Protein AF-A0AAD7B9B5-F1 (afdb_monomer_lite)

pLDDT: mean 77.17, std 18.33, range [26.38, 98.38]

Foldseek 3Di:
DDDDDADVHDPDDDDPADDAQQFWKWFWADEPLFIFIAIFHFHFFADPNDTDRDDDDAWGWGFGFHFAFDPQDPPAGKTWRLVDGWFFDDPPDDPDPPPPPDCVRRTGTATRVRIGTAPWDKAALVSDDPVSSVVCVVVVDGITTMGGPVSVVVSLVVSVVPDDLPVVVVRHHYTYDTPQPPNNPDPSGIPVVSSVVSNVVVVLQPQFDQAQFQRDRHGQVCQLVVVVVLLVCVVVVNDDPRTPDHQDPDDADSRRSDPPDPPPDPD

Radius of gyration: 26.08 Å; chains: 1; bounding box: 73×42×74 Å

Sequence (267 aa):
MDGHKPALNHEDLSGEHSFNVGDLAVALIRMQDAVAAAVVRVTVLEKNKLHVDLRYSSTPYSAGYLCGRHEGNPVGTKWVWAGDYSKFDPLNGAASTVEGGNRKALTVKIPGALLHPLDAEVESIDVLCLADLEAMRTRNFTQTWGIAHDDLMAVFSAMYERLEVTPLLQLLPKRGKSDTFPYTSSREFVLENATQALSQKQHDDSQKIACFQCHSLIKPDESRAHVGQHILRAMRCVREPRLIEKVALPDPCGFCGRAGCGVKMIK

Structure (mmCIF, N/CA/C/O backbone):
data_AF-A0AAD7B9B5-F1
#
_entry.id   AF-A0AAD7B9B5-F1
#
loop_
_atom_site.group_PDB
_atom_site.id
_atom_site.type_symbol
_atom_site.label_atom_id
_atom_site.label_alt_id
_atom_site.label_comp_id
_atom_site.label_asym_id
_atom_site.label_entity_id
_atom_site.label_seq_id
_atom_site.pdbx_PDB_ins_code
_atom_site.Cartn_x
_atom_site.Cartn_y
_atom_site.Cartn_z
_atom_site.occupancy
_atom_site.B_iso_or_equiv
_atom_site.auth_seq_id
_atom_site.auth_comp_id
_atom_site.auth_asym_id
_atom_site.auth_atom_id
_atom_site.pdbx_PDB_model_num
ATOM 1 N N . MET A 1 1 ? 43.473 -10.628 -26.916 1.00 35.78 1 MET A N 1
ATOM 2 C CA . MET A 1 1 ? 42.897 -9.273 -26.798 1.00 35.78 1 MET A CA 1
ATOM 3 C C . MET A 1 1 ? 41.574 -9.457 -26.097 1.00 35.78 1 MET A C 1
ATOM 5 O O . MET A 1 1 ? 40.582 -9.781 -26.737 1.00 35.78 1 MET A O 1
ATOM 9 N N . ASP A 1 2 ? 41.641 -9.402 -24.773 1.00 30.78 2 ASP A N 1
ATOM 10 C CA . ASP A 1 2 ? 40.560 -9.722 -23.852 1.00 30.78 2 ASP A CA 1
ATOM 11 C C . ASP A 1 2 ? 39.549 -8.574 -23.798 1.00 30.78 2 ASP A C 1
ATOM 13 O O . ASP A 1 2 ? 39.903 -7.417 -23.569 1.00 30.78 2 ASP A O 1
ATOM 17 N N . GLY A 1 3 ? 38.288 -8.901 -24.075 1.00 36.12 3 GLY A N 1
ATOM 18 C CA . GLY A 1 3 ? 37.168 -7.972 -24.033 1.00 36.12 3 GLY A CA 1
ATOM 19 C C . GLY A 1 3 ? 36.642 -7.825 -22.612 1.00 36.12 3 GLY A C 1
ATOM 20 O O . GLY A 1 3 ? 35.708 -8.522 -22.229 1.00 36.12 3 GLY A O 1
ATOM 21 N N . HIS A 1 4 ? 37.223 -6.907 -21.846 1.00 26.38 4 HIS A N 1
ATOM 22 C CA . HIS A 1 4 ? 36.642 -6.452 -20.584 1.00 26.38 4 HIS A CA 1
ATOM 23 C C . HIS A 1 4 ? 35.421 -5.557 -20.848 1.00 26.38 4 HIS A C 1
ATOM 25 O O . HIS A 1 4 ? 35.539 -4.514 -21.495 1.00 26.38 4 HIS A O 1
ATOM 31 N N . LYS A 1 5 ? 34.263 -5.917 -20.282 1.00 38.50 5 LYS A N 1
ATOM 32 C CA . LYS A 1 5 ? 33.204 -4.965 -19.917 1.00 38.50 5 LYS A CA 1
ATOM 33 C C . LYS A 1 5 ? 33.120 -4.932 -18.391 1.00 38.50 5 LYS A C 1
ATOM 35 O O . LYS A 1 5 ? 32.298 -5.653 -17.830 1.00 38.50 5 LYS A O 1
ATOM 40 N N . PRO A 1 6 ? 33.906 -4.071 -17.727 1.00 29.98 6 PRO A N 1
ATOM 41 C CA . PRO A 1 6 ? 33.685 -3.823 -16.322 1.00 29.98 6 PRO A CA 1
ATOM 42 C C . PRO A 1 6 ? 32.362 -3.065 -16.207 1.00 29.98 6 PRO A C 1
ATOM 44 O O . PRO A 1 6 ? 32.061 -2.203 -17.039 1.00 29.98 6 PRO A O 1
ATOM 47 N N . ALA A 1 7 ? 31.564 -3.451 -15.209 1.00 47.47 7 ALA A N 1
ATOM 48 C CA . ALA A 1 7 ? 30.301 -2.845 -14.785 1.00 47.47 7 ALA A CA 1
ATOM 49 C C . ALA A 1 7 ? 30.354 -1.308 -14.825 1.00 47.47 7 ALA A C 1
ATOM 51 O O . ALA A 1 7 ? 31.428 -0.733 -14.932 1.00 47.47 7 ALA A O 1
ATOM 52 N N . LEU A 1 8 ? 29.268 -0.565 -14.588 1.00 40.44 8 LEU A N 1
ATOM 53 C CA . LEU A 1 8 ? 29.532 0.851 -14.266 1.00 40.44 8 LEU A CA 1
ATOM 54 C C . LEU A 1 8 ? 30.305 1.011 -12.928 1.00 40.44 8 LEU A C 1
ATOM 56 O O . LEU A 1 8 ? 30.595 2.127 -12.524 1.00 40.44 8 LEU A O 1
ATOM 60 N N . ASN A 1 9 ? 30.676 -0.089 -12.254 1.00 41.88 9 ASN A N 1
ATOM 61 C CA . ASN A 1 9 ? 32.067 -0.564 -12.052 1.00 41.88 9 ASN A CA 1
ATOM 62 C C . ASN A 1 9 ? 32.165 -1.312 -10.720 1.00 41.88 9 ASN A C 1
ATOM 64 O O . ASN A 1 9 ? 32.657 -0.764 -9.740 1.00 41.88 9 ASN A O 1
ATOM 68 N N . HIS A 1 10 ? 31.738 -2.571 -10.679 1.00 36.72 10 HIS A N 1
ATOM 69 C CA . HIS A 1 10 ? 32.627 -3.628 -10.208 1.00 36.72 10 HIS A CA 1
ATOM 70 C C . HIS A 1 10 ? 32.156 -5.014 -10.663 1.00 36.72 10 HIS A C 1
ATOM 72 O O . HIS A 1 10 ? 30.984 -5.354 -10.516 1.00 36.72 10 HIS A O 1
ATOM 78 N N . GLU A 1 11 ? 33.083 -5.790 -11.221 1.00 38.47 11 GLU A N 1
ATOM 79 C CA . GLU A 1 11 ? 32.960 -7.236 -11.419 1.00 38.47 11 GLU A CA 1
ATOM 80 C C . GLU A 1 11 ? 33.209 -7.943 -10.068 1.00 38.47 11 GLU A C 1
ATOM 82 O O . GLU A 1 11 ? 33.907 -7.401 -9.207 1.00 38.47 11 GLU A O 1
ATOM 87 N N . ASP A 1 12 ? 32.620 -9.128 -9.904 1.00 41.25 12 ASP A N 1
ATOM 88 C CA . ASP A 1 12 ? 32.553 -9.997 -8.713 1.00 41.25 12 ASP A CA 1
ATOM 89 C C . ASP A 1 12 ? 31.451 -9.710 -7.692 1.00 41.25 12 ASP A C 1
ATOM 91 O O . ASP A 1 12 ? 31.708 -9.170 -6.616 1.00 41.25 12 ASP A O 1
ATOM 95 N N . LEU A 1 13 ? 30.239 -10.213 -7.966 1.00 36.28 13 LEU A N 1
ATOM 96 C CA . LEU A 1 13 ? 29.238 -10.516 -6.934 1.00 36.28 13 LEU A CA 1
ATOM 97 C C . LEU A 1 13 ? 28.484 -11.811 -7.270 1.00 36.28 13 LEU A C 1
ATOM 99 O O . LEU A 1 13 ? 27.374 -11.801 -7.791 1.00 36.28 13 LEU A O 1
ATOM 103 N N . SER A 1 14 ? 29.117 -12.949 -6.982 1.00 32.06 14 SER A N 1
ATOM 104 C CA . SER A 1 14 ? 28.541 -14.283 -7.146 1.00 32.06 14 SER A CA 1
ATOM 105 C C . SER A 1 14 ? 27.588 -14.643 -5.998 1.00 32.06 14 SER A C 1
ATOM 107 O O . SER A 1 14 ? 27.974 -14.978 -4.876 1.00 32.06 14 SER A O 1
ATOM 109 N N . GLY A 1 15 ? 26.305 -14.601 -6.338 1.00 41.19 15 GLY A N 1
ATOM 110 C CA . GLY A 1 15 ? 25.209 -15.345 -5.735 1.00 41.19 15 GLY A CA 1
ATOM 111 C C . GLY A 1 15 ? 23.998 -15.157 -6.644 1.00 41.19 15 GLY A C 1
ATOM 112 O O . GLY A 1 15 ? 23.567 -14.027 -6.829 1.00 41.19 15 GLY A O 1
ATOM 113 N N . GLU A 1 16 ? 23.457 -16.228 -7.224 1.00 49.09 16 GLU A N 1
ATOM 114 C CA . GLU A 1 16 ? 22.426 -16.211 -8.290 1.00 49.09 16 GLU A CA 1
ATOM 115 C C . GLU A 1 16 ? 21.108 -15.479 -7.932 1.00 49.09 16 GLU A C 1
ATOM 117 O O . GLU A 1 16 ? 20.215 -15.360 -8.766 1.00 49.09 16 GLU A O 1
ATOM 122 N N . HIS A 1 17 ? 20.958 -14.977 -6.699 1.00 54.12 17 HIS A N 1
ATOM 123 C CA . HIS A 1 17 ? 19.704 -14.442 -6.155 1.00 54.12 17 HIS A CA 1
ATOM 124 C C . HIS A 1 17 ? 19.863 -13.162 -5.302 1.00 54.12 17 HIS A C 1
ATOM 126 O O . HIS A 1 17 ? 19.019 -12.885 -4.445 1.00 54.12 17 HIS A O 1
ATOM 132 N N . SER A 1 18 ? 20.949 -12.390 -5.445 1.00 59.81 18 SER A N 1
ATOM 133 C CA . SER A 1 18 ? 21.134 -11.156 -4.658 1.00 59.81 18 SER A CA 1
ATOM 134 C C . SER A 1 18 ? 20.503 -9.923 -5.312 1.00 59.81 18 SER A C 1
ATOM 136 O O . SER A 1 18 ? 20.811 -9.611 -6.454 1.00 59.81 18 SER A O 1
ATOM 138 N N . PHE A 1 19 ? 19.690 -9.192 -4.542 1.00 69.25 19 PHE A N 1
ATOM 139 C CA . PHE A 1 19 ? 19.155 -7.870 -4.889 1.00 69.25 19 PHE A CA 1
ATOM 140 C C . PHE A 1 19 ? 20.230 -6.780 -4.824 1.00 69.25 19 PHE A C 1
ATOM 142 O O . PHE A 1 19 ? 20.887 -6.642 -3.790 1.00 69.25 19 PHE A O 1
ATOM 149 N N . ASN A 1 20 ? 20.311 -5.935 -5.849 1.00 79.12 20 ASN A N 1
ATOM 150 C CA . ASN A 1 20 ? 21.196 -4.775 -5.910 1.00 79.12 20 ASN A CA 1
ATOM 151 C C . ASN A 1 20 ? 20.417 -3.454 -5.972 1.00 79.12 20 ASN A C 1
ATOM 153 O O . ASN A 1 20 ? 19.255 -3.381 -6.382 1.00 79.12 20 ASN A O 1
ATOM 157 N N . VAL A 1 21 ? 21.079 -2.363 -5.574 1.00 82.00 21 VAL A N 1
ATOM 158 C CA . VAL A 1 21 ? 20.571 -1.014 -5.848 1.00 82.00 21 VAL A CA 1
ATOM 159 C C . VAL A 1 21 ? 20.579 -0.793 -7.357 1.00 82.00 21 VAL A C 1
ATOM 161 O O . VAL A 1 21 ? 21.613 -0.900 -8.007 1.00 82.00 21 VAL A O 1
ATOM 164 N N . GLY A 1 22 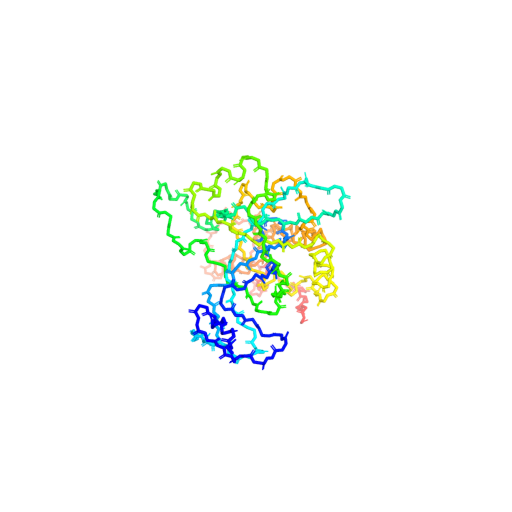? 19.422 -0.435 -7.901 1.00 79.88 22 GLY A N 1
ATOM 165 C CA . GLY A 1 22 ? 19.201 -0.281 -9.331 1.00 79.88 22 GLY A CA 1
ATOM 166 C C . GLY A 1 22 ? 18.301 -1.357 -9.927 1.00 79.88 22 GLY A C 1
ATOM 167 O O . GLY A 1 22 ? 17.679 -1.053 -10.944 1.00 79.88 22 GLY A O 1
ATOM 168 N N . ASP A 1 23 ? 18.175 -2.518 -9.278 1.00 84.50 23 ASP A N 1
ATOM 169 C CA . ASP A 1 23 ? 17.373 -3.643 -9.769 1.00 84.50 23 ASP A CA 1
ATOM 170 C C . ASP A 1 23 ? 15.874 -3.325 -9.762 1.00 84.50 23 ASP A C 1
ATOM 172 O O . ASP A 1 23 ? 15.387 -2.504 -8.970 1.00 84.50 23 ASP A O 1
ATOM 176 N N . LEU A 1 24 ? 15.137 -3.997 -10.649 1.00 86.62 24 LEU A N 1
ATOM 177 C CA . LEU A 1 24 ? 13.679 -3.983 -10.672 1.00 86.62 24 LEU A CA 1
ATOM 178 C C . LEU A 1 24 ? 13.108 -5.141 -9.853 1.00 86.62 24 LEU A C 1
ATOM 180 O O . LEU A 1 24 ? 13.681 -6.223 -9.757 1.00 86.62 24 LEU A O 1
ATOM 184 N N . ALA A 1 25 ? 11.940 -4.903 -9.272 1.00 88.44 25 ALA A N 1
ATOM 185 C CA . ALA A 1 25 ? 11.232 -5.868 -8.454 1.00 88.44 25 ALA A CA 1
ATOM 186 C C . ALA A 1 25 ? 9.728 -5.672 -8.510 1.00 88.44 25 ALA A C 1
ATOM 188 O O . ALA A 1 25 ? 9.260 -4.574 -8.792 1.00 88.44 25 ALA A O 1
ATOM 189 N N . VAL A 1 26 ? 8.971 -6.707 -8.168 1.00 89.44 26 VAL A N 1
ATOM 190 C CA . VAL A 1 26 ? 7.546 -6.604 -7.858 1.00 89.44 26 VAL A CA 1
ATOM 191 C C . VAL A 1 26 ? 7.368 -6.477 -6.355 1.00 89.44 26 VAL A C 1
ATOM 193 O O . VAL A 1 26 ? 7.981 -7.203 -5.572 1.00 89.44 26 VAL A O 1
ATOM 196 N N . ALA A 1 27 ? 6.503 -5.557 -5.950 1.00 89.75 27 ALA A N 1
ATOM 197 C CA . ALA A 1 27 ? 6.106 -5.356 -4.571 1.00 89.75 27 ALA A CA 1
ATOM 198 C C . ALA A 1 27 ? 4.603 -5.173 -4.445 1.00 89.75 27 ALA A C 1
ATOM 200 O O . ALA A 1 27 ? 3.998 -4.477 -5.252 1.00 89.75 27 ALA A O 1
ATOM 201 N N . LEU A 1 28 ? 4.007 -5.689 -3.375 1.00 89.81 28 LEU A N 1
ATOM 202 C CA . LEU A 1 28 ? 2.619 -5.372 -3.049 1.00 89.81 28 LEU A CA 1
ATOM 203 C C . LEU A 1 28 ? 2.525 -4.017 -2.345 1.00 89.81 28 LEU A C 1
ATOM 205 O O . LEU A 1 28 ? 3.247 -3.741 -1.384 1.00 89.81 28 LEU A O 1
ATOM 209 N N . ILE A 1 29 ? 1.600 -3.179 -2.805 1.00 89.62 29 ILE A N 1
ATOM 210 C CA . ILE A 1 29 ? 1.318 -1.860 -2.244 1.00 89.62 29 ILE A CA 1
ATOM 211 C C . ILE A 1 29 ? -0.169 -1.770 -1.917 1.00 89.62 29 ILE A C 1
ATOM 213 O O . ILE A 1 29 ? -1.032 -2.209 -2.679 1.00 89.62 29 ILE A O 1
ATOM 217 N N . ARG A 1 30 ? -0.474 -1.177 -0.759 1.00 90.75 30 ARG A N 1
ATOM 218 C CA . ARG A 1 30 ? -1.846 -0.866 -0.373 1.00 90.75 30 ARG A CA 1
ATOM 219 C C . ARG A 1 30 ? -2.189 0.555 -0.799 1.00 90.75 30 ARG A C 1
ATOM 221 O O . ARG A 1 30 ? -1.695 1.526 -0.218 1.00 90.75 30 ARG A O 1
ATOM 228 N N . MET A 1 31 ? -3.098 0.646 -1.752 1.00 87.06 31 MET A N 1
ATOM 229 C CA . MET A 1 31 ? -3.841 1.850 -2.093 1.00 87.06 31 MET A CA 1
ATOM 230 C C . MET A 1 31 ? -5.084 1.922 -1.210 1.00 87.06 31 MET A C 1
ATOM 232 O O . MET A 1 31 ? -5.525 0.907 -0.683 1.00 87.06 31 MET A O 1
ATOM 236 N N . GLN A 1 32 ? -5.615 3.123 -0.994 1.00 83.56 32 GLN A N 1
ATOM 237 C CA . GLN A 1 32 ? -6.736 3.414 -0.090 1.00 83.56 32 GLN A CA 1
ATOM 238 C C . GLN A 1 32 ? -7.717 2.246 0.145 1.00 83.56 32 GLN A 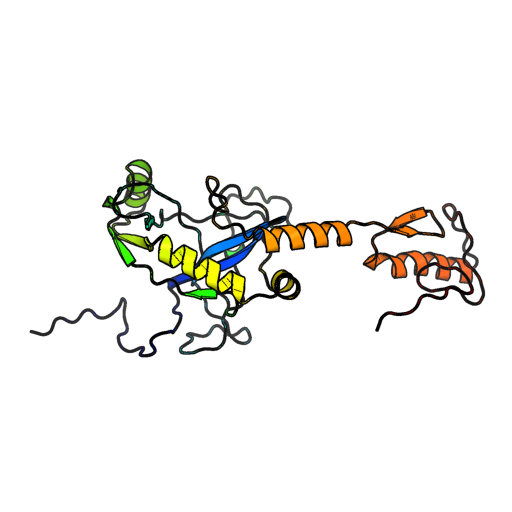C 1
ATOM 240 O O . GLN A 1 32 ? -7.884 1.822 1.292 1.00 83.56 32 GLN A O 1
ATOM 245 N N . ASP A 1 33 ? -8.305 1.726 -0.927 1.00 84.38 33 ASP A N 1
ATOM 246 C CA . ASP A 1 33 ? -9.308 0.663 -0.972 1.00 84.38 33 ASP A CA 1
ATOM 247 C C . ASP A 1 33 ? -8.860 -0.590 -1.741 1.00 84.38 33 ASP A C 1
ATOM 249 O O . ASP A 1 33 ? -9.614 -1.554 -1.785 1.00 84.38 33 ASP A O 1
ATOM 253 N N . ALA A 1 34 ? -7.641 -0.620 -2.286 1.00 89.81 34 ALA A N 1
ATOM 254 C CA . ALA A 1 34 ? -7.156 -1.713 -3.125 1.00 89.81 34 ALA A CA 1
ATOM 255 C C . ALA A 1 34 ? -5.749 -2.180 -2.739 1.00 89.81 34 ALA A C 1
ATOM 257 O O . ALA A 1 34 ? -4.905 -1.414 -2.271 1.00 89.81 34 ALA A O 1
ATOM 258 N N . VAL A 1 35 ? -5.470 -3.455 -2.986 1.00 89.62 35 VAL A N 1
ATOM 259 C CA . VAL A 1 35 ? -4.114 -4.003 -2.963 1.00 89.62 35 VAL A CA 1
ATOM 260 C C . VAL A 1 35 ? -3.719 -4.306 -4.394 1.00 89.62 35 VAL A C 1
ATOM 262 O O . VAL A 1 35 ? -4.423 -5.031 -5.089 1.00 89.62 35 VAL A O 1
ATOM 265 N N . ALA A 1 36 ? -2.595 -3.760 -4.832 1.00 89.88 36 ALA A N 1
ATOM 266 C CA . ALA A 1 36 ? -2.060 -4.017 -6.159 1.00 89.88 36 ALA A CA 1
ATOM 267 C C . ALA A 1 36 ? -0.559 -4.255 -6.066 1.00 89.88 36 ALA A C 1
ATOM 269 O O . ALA A 1 36 ? 0.080 -3.731 -5.146 1.00 89.88 36 ALA A O 1
ATOM 270 N N . ALA A 1 37 ? 0.009 -5.023 -6.994 1.00 88.31 37 ALA A N 1
ATOM 271 C CA . ALA A 1 37 ? 1.459 -5.055 -7.100 1.00 88.31 37 ALA A CA 1
ATOM 272 C C . ALA A 1 37 ? 2.000 -4.013 -8.070 1.00 88.31 37 ALA A C 1
ATOM 274 O O . ALA A 1 37 ? 1.348 -3.531 -8.995 1.00 88.31 37 ALA A O 1
ATOM 275 N N . ALA A 1 38 ? 3.215 -3.624 -7.747 1.00 87.62 38 ALA A N 1
ATOM 276 C CA . ALA A 1 38 ? 3.926 -2.504 -8.281 1.00 87.62 38 ALA A CA 1
ATOM 277 C C . ALA A 1 38 ? 5.290 -2.992 -8.727 1.00 87.62 38 ALA A C 1
ATOM 279 O O . ALA A 1 38 ? 6.020 -3.585 -7.932 1.00 87.62 38 ALA A O 1
ATOM 280 N N . VAL A 1 39 ? 5.653 -2.689 -9.967 1.00 87.06 39 VAL A N 1
ATOM 281 C CA . VAL A 1 39 ? 7.057 -2.736 -10.364 1.00 87.06 39 VAL A CA 1
ATOM 282 C C . VAL A 1 39 ? 7.781 -1.578 -9.676 1.00 87.06 39 VAL A C 1
ATOM 284 O O . VAL A 1 39 ? 7.299 -0.444 -9.677 1.00 87.06 39 VAL A O 1
ATOM 287 N N . VAL A 1 40 ? 8.906 -1.871 -9.030 1.00 86.94 40 VAL A N 1
ATOM 288 C CA . VAL A 1 40 ? 9.697 -0.935 -8.238 1.00 86.94 40 VAL A CA 1
ATOM 289 C C . VAL A 1 40 ? 11.187 -1.075 -8.566 1.00 86.94 40 VAL A C 1
ATOM 291 O O . VAL A 1 40 ? 11.726 -2.171 -8.566 1.00 86.94 40 VAL A O 1
ATOM 294 N N . ARG A 1 41 ? 11.866 0.047 -8.827 1.00 85.12 41 ARG A N 1
ATOM 295 C CA . ARG A 1 41 ? 13.323 0.160 -8.910 1.00 85.12 41 ARG A CA 1
ATOM 296 C C . ARG A 1 41 ? 13.969 0.450 -7.559 1.00 85.12 41 ARG A C 1
ATOM 298 O O . ARG A 1 41 ? 13.888 1.583 -7.084 1.00 85.12 41 ARG A O 1
ATOM 305 N N . VAL A 1 42 ? 14.725 -0.503 -7.035 1.00 85.38 42 VAL A N 1
ATOM 306 C CA . VAL A 1 42 ? 15.434 -0.400 -5.757 1.00 85.38 42 VAL A CA 1
ATOM 307 C C . VAL A 1 42 ? 16.419 0.768 -5.736 1.00 85.38 42 VAL A C 1
ATOM 309 O O . VAL A 1 42 ? 17.342 0.833 -6.540 1.00 85.38 42 VAL A O 1
ATOM 312 N N . THR A 1 43 ? 16.264 1.686 -4.780 1.00 81.12 43 THR A N 1
ATOM 313 C CA . THR A 1 43 ? 17.160 2.852 -4.630 1.00 81.12 43 THR A CA 1
ATOM 314 C C . THR A 1 43 ? 18.040 2.811 -3.388 1.00 81.12 43 THR A C 1
ATOM 316 O O . THR A 1 43 ? 19.092 3.441 -3.364 1.00 81.12 43 THR A O 1
ATOM 319 N N . VAL A 1 44 ? 17.610 2.102 -2.348 1.00 82.50 44 VAL A N 1
ATOM 320 C CA . VAL A 1 44 ? 18.316 1.951 -1.072 1.00 82.50 44 VAL A CA 1
ATOM 321 C C . VAL A 1 44 ? 17.985 0.563 -0.541 1.00 82.50 44 VAL A C 1
ATOM 323 O O . VAL A 1 44 ? 16.884 0.075 -0.782 1.00 82.50 44 VAL A O 1
ATOM 326 N N . LEU A 1 45 ? 18.919 -0.049 0.186 1.00 81.25 45 LEU A N 1
ATOM 327 C CA . LEU A 1 45 ? 18.675 -1.233 0.999 1.00 81.25 45 LEU A CA 1
ATOM 328 C C . LEU A 1 45 ? 18.970 -0.889 2.469 1.00 81.25 45 LEU A C 1
ATOM 330 O O . LEU A 1 45 ? 20.024 -0.350 2.805 1.00 81.25 45 LEU A O 1
ATOM 334 N N . GLU A 1 46 ? 18.013 -1.162 3.358 1.00 77.81 46 GLU A N 1
ATOM 335 C CA . GLU A 1 46 ? 18.117 -0.871 4.795 1.00 77.81 46 GLU A CA 1
ATOM 336 C C . GLU A 1 46 ? 18.029 -2.162 5.626 1.00 77.81 46 GLU A C 1
ATOM 338 O O . GLU A 1 46 ? 17.057 -2.903 5.499 1.00 77.81 46 GLU A O 1
ATOM 343 N N . LYS A 1 47 ? 18.968 -2.394 6.553 1.00 79.94 47 LYS A N 1
ATOM 344 C CA . LYS A 1 47 ? 18.890 -3.463 7.571 1.00 79.94 47 LYS A CA 1
ATOM 345 C C . LYS A 1 47 ? 19.153 -2.873 8.949 1.00 79.94 47 LYS A C 1
ATOM 347 O O . LYS A 1 47 ? 20.144 -2.184 9.155 1.00 79.94 47 LYS A O 1
ATOM 352 N N . ASN A 1 48 ? 18.252 -3.117 9.902 1.00 79.44 48 ASN A N 1
ATOM 353 C CA . ASN A 1 48 ? 18.325 -2.542 11.254 1.00 79.44 48 ASN A CA 1
ATOM 354 C C . ASN A 1 48 ? 18.495 -1.007 11.258 1.00 79.44 48 ASN A C 1
ATOM 356 O O . ASN A 1 48 ? 19.231 -0.465 12.077 1.00 79.44 48 ASN A O 1
ATOM 360 N N . LYS A 1 49 ? 17.810 -0.308 10.335 1.00 76.50 49 LYS A N 1
ATOM 361 C CA . LYS A 1 49 ? 17.906 1.151 10.096 1.00 76.50 49 LYS A CA 1
ATOM 362 C C . LYS A 1 49 ? 19.273 1.648 9.613 1.00 76.50 49 LYS A C 1
ATOM 364 O O . LYS A 1 49 ? 19.451 2.852 9.458 1.00 76.50 49 LYS A O 1
ATOM 369 N N . LEU A 1 50 ? 20.221 0.752 9.368 1.00 72.00 50 LEU A N 1
ATOM 370 C CA . LEU A 1 50 ? 21.475 1.089 8.718 1.00 72.00 50 LEU A CA 1
ATOM 371 C C . LEU A 1 50 ? 21.279 0.948 7.215 1.00 72.00 50 LEU A C 1
ATOM 373 O O . LEU A 1 50 ? 20.674 -0.023 6.753 1.00 72.00 50 LEU A O 1
ATOM 377 N N . HIS A 1 51 ? 21.768 1.932 6.464 1.00 74.50 51 HIS A N 1
ATOM 378 C CA . HIS A 1 51 ? 21.949 1.764 5.031 1.00 74.50 51 HIS A CA 1
ATOM 379 C C . HIS A 1 51 ? 23.026 0.716 4.864 1.00 74.50 51 HIS A C 1
ATOM 381 O O . HIS A 1 51 ? 24.118 0.850 5.421 1.00 74.50 51 HIS A O 1
ATOM 387 N N . VAL A 1 52 ? 22.691 -0.346 4.156 1.00 66.00 52 VAL A N 1
ATOM 388 C CA . VAL A 1 52 ? 23.641 -1.412 3.932 1.00 66.00 52 VAL A CA 1
ATOM 389 C C . VAL A 1 52 ? 23.785 -1.567 2.437 1.00 66.00 52 VAL A C 1
ATOM 391 O O . VAL A 1 52 ? 22.800 -1.698 1.714 1.00 66.00 52 VAL A O 1
ATOM 394 N N . ASP A 1 53 ? 25.033 -1.558 2.000 1.00 58.84 53 ASP A N 1
ATOM 395 C CA . ASP A 1 53 ? 25.414 -2.048 0.688 1.00 58.84 53 ASP A CA 1
ATOM 396 C C . ASP A 1 53 ? 25.316 -3.583 0.763 1.00 58.84 53 ASP A C 1
ATOM 398 O O . ASP A 1 53 ? 26.261 -4.285 1.133 1.00 58.84 53 ASP A O 1
ATOM 402 N N . LEU A 1 54 ? 24.082 -4.100 0.686 1.00 50.12 54 LEU A N 1
ATOM 403 C CA . LEU A 1 54 ? 23.775 -5.477 1.074 1.00 50.12 54 LEU A CA 1
ATOM 404 C C . LEU A 1 54 ? 24.244 -6.458 0.011 1.00 50.12 54 LEU A C 1
ATOM 406 O O . LEU A 1 54 ? 23.564 -6.710 -0.974 1.00 50.12 54 LEU A O 1
ATOM 410 N N . ARG A 1 55 ? 25.346 -7.132 0.326 1.00 45.12 55 ARG A N 1
ATOM 411 C CA . ARG A 1 55 ? 25.600 -8.507 -0.096 1.00 45.12 55 ARG A CA 1
ATOM 412 C C . ARG A 1 55 ? 24.900 -9.421 0.938 1.00 45.12 55 ARG A C 1
ATOM 414 O O . ARG A 1 55 ? 25.371 -9.497 2.067 1.00 45.12 55 ARG A O 1
ATOM 421 N N . TYR A 1 56 ? 23.789 -10.076 0.564 1.00 38.81 56 TYR A N 1
ATOM 422 C CA . TYR A 1 56 ? 23.038 -11.171 1.252 1.00 38.81 56 TYR A CA 1
ATOM 423 C C . TYR A 1 56 ? 21.707 -10.952 2.041 1.00 38.81 56 TYR A C 1
ATOM 425 O O . TYR A 1 56 ? 21.603 -10.245 3.044 1.00 38.81 56 TYR A O 1
ATOM 433 N N . SER A 1 57 ? 20.717 -11.735 1.569 1.00 38.12 57 SER A N 1
ATOM 434 C CA . SER A 1 57 ? 19.648 -12.597 2.152 1.00 38.12 57 SER A CA 1
ATOM 435 C C . SER A 1 57 ? 18.766 -12.245 3.360 1.00 38.12 57 SER A C 1
ATOM 437 O O . SER A 1 57 ? 17.886 -13.043 3.684 1.00 38.12 57 SER A O 1
ATOM 439 N N . SER A 1 58 ? 18.865 -11.078 3.997 1.00 35.47 58 SER A N 1
ATOM 440 C CA . SER A 1 58 ? 17.855 -10.693 5.006 1.00 35.47 58 SER A CA 1
ATOM 441 C C . SER A 1 58 ? 17.241 -9.328 4.708 1.00 35.47 58 SER A C 1
ATOM 443 O O . SER A 1 58 ? 17.926 -8.309 4.756 1.00 35.47 58 SER A O 1
ATOM 445 N N . THR A 1 59 ? 15.944 -9.382 4.425 1.00 39.69 59 THR A N 1
ATOM 446 C CA . THR A 1 59 ? 15.024 -8.463 3.739 1.00 39.69 59 THR A CA 1
ATOM 447 C C . THR A 1 59 ? 15.156 -6.956 4.027 1.00 39.69 59 THR A C 1
ATOM 449 O O . THR A 1 59 ? 14.594 -6.473 5.017 1.00 39.69 59 THR A O 1
ATOM 452 N N . PRO A 1 60 ? 15.812 -6.194 3.138 1.00 39.81 60 PRO A N 1
ATOM 453 C CA . PRO A 1 60 ? 15.822 -4.733 3.170 1.00 39.81 60 PRO A CA 1
ATOM 454 C C . PRO A 1 60 ? 14.615 -4.079 2.478 1.00 39.81 60 PRO A C 1
ATOM 456 O O . PRO A 1 60 ? 13.905 -4.718 1.706 1.00 39.81 60 PRO A O 1
ATOM 459 N N . TYR A 1 61 ? 14.389 -2.794 2.783 1.00 38.44 61 TYR A N 1
ATOM 460 C CA . TYR A 1 61 ? 13.324 -1.976 2.197 1.00 38.44 61 TYR A CA 1
ATOM 461 C C . TYR A 1 61 ? 13.695 -1.389 0.833 1.00 38.44 61 TYR A C 1
ATOM 463 O O . TYR A 1 61 ? 14.775 -0.824 0.739 1.00 38.44 61 TYR A O 1
ATOM 471 N N . SER A 1 62 ? 12.802 -1.414 -0.168 1.00 40.34 62 SER A N 1
ATOM 472 C CA . SER A 1 62 ? 13.040 -0.792 -1.490 1.00 40.34 62 SER A CA 1
ATOM 473 C C . SER A 1 62 ? 11.931 0.177 -1.915 1.00 40.34 62 SER A C 1
ATOM 475 O O . SER A 1 62 ? 10.753 -0.102 -1.705 1.00 40.34 62 SER A O 1
ATOM 477 N N . ALA A 1 63 ? 12.309 1.310 -2.521 1.00 37.31 63 ALA A N 1
ATOM 478 C CA . ALA A 1 63 ? 11.400 2.207 -3.248 1.00 37.31 63 ALA A CA 1
ATOM 479 C C . ALA A 1 63 ? 11.398 1.851 -4.733 1.00 37.31 63 ALA A C 1
ATOM 481 O O . ALA A 1 63 ? 12.255 1.085 -5.142 1.00 37.31 63 ALA A O 1
ATOM 482 N N . GLY A 1 64 ? 10.490 2.407 -5.536 1.00 38.81 64 GLY A N 1
ATOM 483 C CA . GLY A 1 64 ? 10.581 2.277 -6.982 1.00 38.81 64 GLY A CA 1
ATOM 484 C C . GLY A 1 64 ? 9.342 2.725 -7.732 1.00 38.81 64 GLY A C 1
ATOM 485 O O . GLY A 1 64 ? 8.449 3.323 -7.136 1.00 38.81 64 GLY A O 1
ATOM 486 N N . TYR A 1 65 ? 9.324 2.480 -9.041 1.00 44.56 65 TYR A N 1
ATOM 487 C CA . TYR A 1 65 ? 8.389 3.124 -9.933 1.00 44.56 65 TYR A CA 1
ATOM 488 C C . TYR A 1 65 ? 7.878 2.240 -11.079 1.00 44.56 65 TYR A C 1
ATOM 490 O O . TYR A 1 65 ? 8.537 1.298 -11.507 1.00 44.56 65 TYR A O 1
ATOM 498 N N . LEU A 1 66 ? 6.714 2.633 -11.593 1.00 47.28 66 LEU A N 1
ATOM 499 C CA . LEU A 1 66 ? 5.732 1.803 -12.279 1.00 47.28 66 LEU A CA 1
ATOM 500 C C . LEU A 1 66 ? 5.794 1.990 -13.814 1.00 47.28 66 LEU A C 1
ATOM 502 O O . LEU A 1 66 ? 5.655 3.105 -14.305 1.00 47.28 66 LEU A O 1
ATOM 506 N N . CYS A 1 67 ? 5.980 0.894 -14.563 1.00 48.91 67 CYS A N 1
ATOM 507 C CA . CYS A 1 67 ? 6.111 0.837 -16.032 1.00 48.91 67 CYS A CA 1
ATOM 508 C C . CYS A 1 67 ? 4.774 0.676 -16.795 1.00 48.91 67 CYS A C 1
ATOM 510 O O . CYS A 1 67 ? 3.968 -0.165 -16.414 1.00 48.91 67 CYS A O 1
ATOM 512 N N . GLY A 1 68 ? 4.547 1.429 -17.881 1.00 44.88 68 GLY A N 1
ATOM 513 C CA . GLY A 1 68 ? 3.352 1.318 -18.741 1.00 44.88 68 GLY A CA 1
ATOM 514 C C . GLY A 1 68 ? 3.337 0.097 -19.684 1.00 44.88 68 GLY A C 1
ATOM 515 O O . GLY A 1 68 ? 4.363 -0.534 -19.920 1.00 44.88 68 GLY A O 1
ATOM 516 N N . ARG A 1 69 ? 2.153 -0.243 -20.222 1.00 52.88 69 ARG A N 1
ATOM 517 C CA . ARG A 1 69 ? 1.919 -1.305 -21.228 1.00 52.88 69 ARG A CA 1
ATOM 518 C C . ARG A 1 69 ? 2.044 -0.727 -22.637 1.00 52.88 69 ARG A C 1
ATOM 520 O O . ARG A 1 69 ? 1.452 0.317 -22.894 1.00 52.88 69 ARG A O 1
ATOM 527 N N . HIS A 1 70 ? 2.670 -1.454 -23.564 1.00 53.78 70 HIS A N 1
ATOM 528 C CA . HIS A 1 70 ? 2.442 -1.229 -24.992 1.00 53.78 70 HIS A CA 1
ATOM 529 C C . HIS A 1 70 ? 2.186 -2.553 -25.724 1.00 53.78 70 HIS A C 1
ATOM 531 O O . HIS A 1 70 ? 3.019 -3.455 -25.714 1.00 53.78 70 HIS A O 1
ATOM 537 N N . GLU A 1 71 ? 1.022 -2.679 -26.362 1.00 50.69 71 GLU A N 1
ATOM 538 C CA . GLU A 1 71 ? 0.704 -3.807 -27.243 1.00 50.69 71 GLU A CA 1
ATOM 539 C C . GLU A 1 71 ? 1.340 -3.554 -28.610 1.00 50.69 71 GLU A C 1
ATOM 541 O O . GLU A 1 71 ? 0.834 -2.770 -29.409 1.00 50.69 71 GLU A O 1
ATOM 546 N N . GLY A 1 72 ? 2.498 -4.161 -28.868 1.00 43.56 72 GLY A N 1
ATOM 547 C CA . GLY A 1 72 ? 3.273 -3.844 -30.067 1.00 43.56 72 GLY A CA 1
ATOM 548 C C . GLY A 1 72 ? 4.099 -4.981 -30.647 1.00 43.56 72 GLY A C 1
ATOM 549 O O . GLY A 1 72 ? 5.191 -4.701 -31.110 1.00 43.56 72 GLY A O 1
ATOM 550 N N . ASN A 1 73 ? 3.623 -6.233 -30.625 1.00 45.00 73 ASN A N 1
ATOM 551 C CA . ASN A 1 73 ? 4.019 -7.313 -31.550 1.00 45.00 73 ASN A CA 1
ATOM 552 C C . ASN A 1 73 ? 3.156 -8.568 -31.266 1.00 45.00 73 ASN A C 1
ATOM 554 O O . ASN A 1 73 ? 3.071 -8.961 -30.104 1.00 45.00 73 ASN A O 1
ATOM 558 N N . PRO A 1 74 ? 2.550 -9.259 -32.252 1.00 49.88 74 PRO A N 1
ATOM 559 C CA . PRO A 1 74 ? 1.822 -10.520 -32.020 1.00 49.88 74 PRO A CA 1
ATOM 560 C C . PRO A 1 74 ? 2.675 -11.696 -31.497 1.00 49.88 74 PRO A C 1
ATOM 562 O O . PRO A 1 74 ? 2.127 -12.765 -31.246 1.00 49.88 74 PRO A O 1
ATOM 565 N N . VAL A 1 75 ? 3.994 -11.532 -31.334 1.00 48.88 75 VAL A N 1
ATOM 566 C CA . VAL A 1 75 ? 4.923 -12.604 -30.914 1.00 48.88 75 VAL A CA 1
ATOM 567 C C . VAL A 1 75 ? 5.212 -12.594 -29.399 1.00 48.88 75 VAL A C 1
ATOM 569 O O . VAL A 1 75 ? 5.975 -13.416 -28.909 1.00 48.88 75 VAL A O 1
ATOM 572 N N . GLY A 1 76 ? 4.562 -11.724 -28.623 1.00 58.31 76 GLY A N 1
ATOM 573 C CA . GLY A 1 76 ? 4.599 -11.802 -27.161 1.00 58.31 76 GLY A CA 1
ATOM 574 C C . GLY A 1 76 ? 4.168 -10.506 -26.488 1.00 58.31 76 GLY A C 1
ATOM 575 O O . GLY A 1 76 ? 4.543 -9.412 -26.907 1.00 58.31 76 GLY A O 1
ATOM 576 N N . THR A 1 77 ? 3.382 -10.617 -25.421 1.00 77.06 77 THR A N 1
ATOM 577 C CA . THR A 1 77 ? 3.058 -9.490 -24.544 1.00 77.06 77 THR A CA 1
ATOM 578 C C . THR A 1 77 ? 4.273 -9.192 -23.668 1.00 77.06 77 THR A C 1
ATOM 580 O O . THR A 1 77 ? 4.583 -9.946 -22.750 1.00 77.06 77 THR A O 1
ATOM 583 N N . LYS A 1 78 ? 4.993 -8.108 -23.965 1.00 81.00 78 LYS A N 1
ATOM 584 C CA . LYS A 1 78 ? 6.126 -7.621 -23.167 1.00 81.00 78 LYS A CA 1
ATOM 585 C C . LYS A 1 78 ? 5.773 -6.265 -22.561 1.00 81.00 78 LYS A C 1
ATOM 587 O O . LYS A 1 78 ? 5.188 -5.410 -23.221 1.00 81.00 78 LYS A O 1
ATOM 592 N N . TRP A 1 79 ? 6.113 -6.077 -21.294 1.00 82.44 79 TRP A N 1
ATOM 593 C CA . TRP A 1 79 ? 5.974 -4.818 -20.569 1.00 82.44 79 TRP A CA 1
ATOM 594 C C . TRP A 1 79 ? 7.258 -4.029 -20.707 1.00 82.44 79 TRP A C 1
ATOM 596 O O . TRP A 1 79 ? 8.329 -4.592 -20.510 1.00 82.44 79 TRP A O 1
ATOM 606 N N . VAL A 1 80 ? 7.168 -2.741 -21.022 1.00 81.00 80 VAL A N 1
ATOM 607 C CA . VAL A 1 80 ? 8.352 -1.909 -21.242 1.00 81.00 80 VAL A CA 1
ATOM 608 C C . VAL A 1 80 ? 8.268 -0.664 -20.375 1.00 81.00 80 VAL A C 1
ATOM 610 O O . VAL A 1 80 ? 7.231 -0.009 -20.286 1.00 81.00 80 VAL A O 1
ATOM 613 N N . TRP A 1 81 ? 9.361 -0.315 -19.704 1.00 82.25 81 TRP A N 1
ATOM 614 C CA . TRP A 1 81 ? 9.391 0.896 -18.897 1.00 82.25 81 TRP A CA 1
ATOM 615 C C . TRP A 1 81 ? 9.382 2.150 -19.778 1.00 82.25 81 TRP A C 1
ATOM 617 O O . TRP A 1 81 ? 10.262 2.364 -20.606 1.00 82.25 81 TRP A O 1
ATOM 627 N N . ALA A 1 82 ? 8.401 3.023 -19.564 1.00 72.88 82 ALA A N 1
ATOM 628 C CA . ALA A 1 82 ? 8.256 4.270 -20.316 1.00 72.88 82 ALA A CA 1
ATOM 629 C C . ALA A 1 82 ? 9.113 5.427 -19.757 1.00 72.88 82 ALA A C 1
ATOM 631 O O . ALA A 1 82 ? 8.906 6.576 -20.125 1.00 72.88 82 ALA A O 1
ATOM 632 N N . GLY A 1 83 ? 10.030 5.167 -18.816 1.00 71.00 83 GLY A N 1
ATOM 633 C CA . GLY A 1 83 ? 10.866 6.204 -18.190 1.00 71.00 83 GLY A CA 1
ATOM 634 C C . GLY A 1 83 ? 10.160 7.046 -17.119 1.00 71.00 83 GLY A C 1
ATOM 635 O O . GLY A 1 83 ? 10.803 7.853 -16.445 1.00 71.00 83 GLY A O 1
ATOM 636 N N . ASP A 1 84 ? 8.849 6.857 -16.953 1.00 74.56 84 ASP A N 1
ATOM 637 C CA . ASP A 1 84 ? 8.005 7.591 -16.016 1.00 74.56 84 ASP A CA 1
ATOM 638 C C . ASP A 1 84 ? 7.656 6.796 -14.769 1.00 74.56 84 ASP A C 1
ATOM 640 O O . ASP A 1 84 ? 7.880 5.589 -14.652 1.00 74.56 84 ASP A O 1
ATOM 644 N N . TYR A 1 85 ? 7.147 7.551 -13.804 1.00 76.69 85 TYR A N 1
ATOM 645 C CA . TYR A 1 85 ? 7.085 7.213 -12.403 1.00 76.69 85 TYR A CA 1
ATOM 646 C C . TYR A 1 85 ? 5.728 7.645 -11.839 1.00 76.69 85 TYR A C 1
ATOM 648 O O . TYR A 1 85 ? 5.367 8.821 -11.944 1.00 76.69 85 TYR A O 1
ATOM 656 N N . SER A 1 86 ? 4.970 6.734 -11.217 1.00 77.38 86 SER A N 1
ATOM 657 C CA . SER A 1 86 ? 3.686 7.120 -10.622 1.00 77.38 86 SER A CA 1
ATOM 658 C C . SER A 1 86 ? 3.876 7.999 -9.396 1.00 77.38 86 SER A C 1
ATOM 660 O O . SER A 1 86 ? 4.742 7.770 -8.548 1.00 77.38 86 SER A O 1
ATOM 662 N N . LYS A 1 87 ? 3.015 9.009 -9.302 1.00 78.75 87 LYS A N 1
ATOM 663 C CA . LYS A 1 87 ? 2.916 9.901 -8.152 1.00 78.75 87 LYS A CA 1
ATOM 664 C C . LYS A 1 87 ? 1.777 9.423 -7.257 1.00 78.75 87 LYS A C 1
ATOM 666 O O . LYS A 1 87 ? 0.764 8.924 -7.750 1.00 78.75 87 LYS A O 1
ATOM 671 N N . PHE A 1 88 ? 1.962 9.584 -5.953 1.00 77.44 88 PHE A N 1
ATOM 672 C CA . PHE A 1 88 ? 0.953 9.283 -4.945 1.00 77.44 88 PHE A CA 1
ATOM 673 C C . PHE A 1 88 ? 0.632 10.542 -4.158 1.00 77.44 88 PHE A C 1
ATOM 675 O O . PHE A 1 88 ? 1.540 11.296 -3.792 1.00 77.44 88 PHE A O 1
ATOM 682 N N . ASP A 1 89 ? -0.640 10.708 -3.828 1.00 81.94 89 ASP A N 1
ATOM 683 C CA . ASP A 1 89 ? -1.059 11.727 -2.884 1.00 81.94 89 ASP A CA 1
ATOM 684 C C . ASP A 1 89 ? -0.540 11.403 -1.471 1.00 81.94 89 ASP A C 1
ATOM 686 O O . ASP A 1 89 ? -0.442 10.229 -1.077 1.00 81.94 89 ASP A O 1
ATOM 690 N N . PRO A 1 90 ? -0.216 12.422 -0.656 1.00 76.50 90 PRO A N 1
ATOM 691 C CA . PRO A 1 90 ? 0.085 12.221 0.753 1.00 76.50 90 PRO A CA 1
ATOM 692 C C . PRO A 1 90 ? -1.106 11.583 1.479 1.00 76.50 90 PRO A C 1
ATOM 694 O O . PRO A 1 90 ? -2.230 12.059 1.381 1.00 76.50 90 PRO A O 1
ATOM 697 N N . LEU A 1 91 ? -0.853 10.550 2.289 1.00 74.94 91 LEU A N 1
ATOM 698 C CA . LEU A 1 91 ? -1.906 9.886 3.075 1.00 74.94 91 LEU A CA 1
ATOM 699 C C . LEU A 1 91 ? -2.623 10.821 4.062 1.00 74.94 91 LEU A C 1
ATOM 701 O O . LEU A 1 91 ? -3.822 10.682 4.268 1.00 74.94 91 LEU A O 1
ATOM 705 N N . ASN A 1 92 ? -1.873 11.730 4.694 1.00 72.19 92 ASN A N 1
ATOM 706 C CA . ASN A 1 92 ? -2.333 12.536 5.832 1.00 72.19 92 ASN A CA 1
ATOM 707 C C . ASN A 1 92 ? -2.038 14.041 5.663 1.00 72.19 92 ASN A C 1
ATOM 709 O O . ASN A 1 92 ? -1.904 14.754 6.655 1.00 72.19 92 ASN A O 1
ATOM 713 N N . GLY A 1 93 ? -1.873 14.534 4.434 1.00 59.25 93 GLY A N 1
ATOM 714 C CA . GLY A 1 93 ? -1.535 15.937 4.176 1.00 59.25 93 GLY A CA 1
ATOM 715 C C . GLY A 1 93 ? -2.609 16.633 3.356 1.00 59.25 93 GLY A C 1
ATOM 716 O O . GLY A 1 93 ? -3.033 16.099 2.336 1.00 59.25 93 GLY A O 1
ATOM 717 N N . ALA A 1 94 ? -3.014 17.840 3.766 1.00 55.66 94 ALA A N 1
ATOM 718 C CA . ALA A 1 94 ? -3.655 18.768 2.839 1.00 55.66 94 ALA A CA 1
ATOM 719 C C . ALA A 1 94 ? -2.704 18.963 1.651 1.00 55.66 94 ALA A C 1
ATOM 721 O O . ALA A 1 94 ? -1.505 19.159 1.866 1.00 55.66 94 ALA A O 1
ATOM 722 N N . ALA A 1 95 ? -3.219 18.844 0.426 1.00 56.16 95 ALA A N 1
ATOM 723 C CA . ALA A 1 95 ? -2.430 18.962 -0.792 1.00 56.16 95 ALA A CA 1
ATOM 724 C C . ALA A 1 95 ? -1.592 20.248 -0.740 1.00 56.16 95 ALA A C 1
ATOM 726 O O . ALA A 1 95 ? -2.126 21.353 -0.812 1.00 56.16 95 ALA A O 1
ATOM 727 N N . SER A 1 96 ? -0.277 20.120 -0.553 1.00 49.88 96 SER A N 1
ATOM 728 C CA . SER A 1 96 ? 0.605 21.276 -0.626 1.00 49.88 96 SER A CA 1
ATOM 729 C C . SER A 1 96 ? 0.770 21.616 -2.100 1.00 49.88 96 SER A C 1
ATOM 731 O O . SER A 1 96 ? 1.425 20.874 -2.828 1.00 49.88 96 SER A O 1
ATOM 733 N N . THR A 1 97 ? 0.201 22.736 -2.535 1.00 51.41 97 THR A N 1
ATOM 734 C CA . THR A 1 97 ? 0.268 23.276 -3.907 1.00 51.41 97 THR A CA 1
ATOM 735 C C . THR A 1 97 ? 1.669 23.747 -4.325 1.00 51.41 97 THR A C 1
ATOM 737 O O . THR A 1 97 ? 1.814 24.529 -5.258 1.00 51.41 97 THR A O 1
ATOM 740 N N . VAL A 1 98 ? 2.723 23.313 -3.632 1.00 52.22 98 VAL A N 1
ATOM 741 C CA . VAL A 1 98 ? 4.097 23.712 -3.932 1.00 52.22 98 VAL A CA 1
ATOM 742 C C . VAL A 1 98 ? 4.650 22.740 -4.972 1.00 52.22 98 VAL A C 1
ATOM 744 O O . VAL A 1 98 ? 4.929 21.586 -4.657 1.00 52.22 98 VAL A O 1
ATOM 747 N N . GLU A 1 99 ? 4.840 23.221 -6.203 1.00 52.16 99 GLU A N 1
ATOM 748 C CA . GLU A 1 99 ? 5.385 22.475 -7.357 1.00 52.16 99 GLU A CA 1
ATOM 749 C C . GLU A 1 99 ? 6.810 21.914 -7.141 1.00 52.16 99 GLU A C 1
ATOM 751 O O . GLU A 1 99 ? 7.334 21.165 -7.965 1.00 52.16 99 GLU A O 1
ATOM 756 N N . GLY A 1 100 ? 7.433 22.191 -5.995 1.00 52.88 100 GLY A N 1
ATOM 757 C CA . GLY A 1 100 ? 8.658 21.543 -5.533 1.00 52.88 100 GLY A CA 1
ATOM 758 C C . GLY A 1 100 ? 8.373 20.204 -4.853 1.00 52.88 100 GLY A C 1
ATOM 759 O O . GLY A 1 100 ? 8.450 20.102 -3.629 1.00 52.88 100 GLY A O 1
ATOM 760 N N . GLY A 1 101 ? 8.052 19.169 -5.633 1.00 53.19 101 GLY A N 1
ATOM 761 C CA . GLY A 1 101 ? 7.813 17.818 -5.120 1.00 53.19 101 GLY A CA 1
ATOM 762 C C . GLY A 1 101 ? 9.002 17.296 -4.307 1.00 53.19 101 GLY A C 1
ATOM 763 O O . GLY A 1 101 ? 10.045 16.934 -4.853 1.00 53.19 101 GLY A O 1
ATOM 764 N N . ASN A 1 102 ? 8.858 17.240 -2.982 1.00 59.56 102 ASN A N 1
ATOM 765 C CA . ASN A 1 102 ? 9.860 16.648 -2.105 1.00 59.56 102 ASN A CA 1
ATOM 766 C C . ASN A 1 102 ? 10.018 15.165 -2.475 1.00 59.56 102 ASN A C 1
ATOM 768 O O . ASN A 1 102 ? 9.083 14.386 -2.294 1.00 59.56 102 ASN A O 1
ATOM 772 N N . ARG A 1 103 ? 11.202 14.760 -2.965 1.00 57.75 103 ARG A N 1
ATOM 773 C CA . ARG A 1 103 ? 11.514 13.375 -3.386 1.00 57.75 103 ARG A CA 1
ATOM 774 C C . ARG A 1 103 ? 11.145 12.318 -2.335 1.00 57.75 103 ARG A C 1
ATOM 776 O O . ARG A 1 103 ? 10.874 11.177 -2.694 1.00 57.75 103 ARG A O 1
ATOM 783 N N . LYS A 1 104 ? 11.054 12.700 -1.055 1.00 63.41 104 LYS A N 1
ATOM 784 C CA . LYS A 1 104 ? 10.567 11.842 0.038 1.00 63.41 104 LYS A CA 1
AT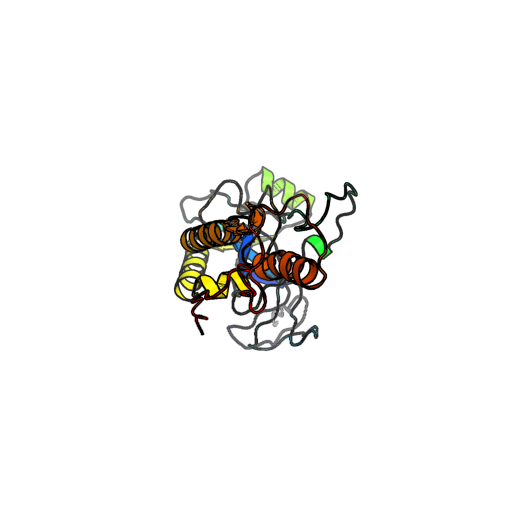OM 785 C C . LYS A 1 104 ? 9.150 11.291 -0.186 1.00 63.41 104 LYS A C 1
ATOM 787 O O . LYS A 1 104 ? 8.852 10.221 0.331 1.00 63.41 104 LYS A O 1
ATOM 792 N N . ALA A 1 105 ? 8.297 11.979 -0.950 1.00 63.75 105 ALA A N 1
ATOM 793 C CA . ALA A 1 105 ? 6.941 11.522 -1.266 1.00 63.75 105 ALA A CA 1
ATOM 794 C C . ALA A 1 105 ? 6.914 10.309 -2.219 1.00 63.75 105 ALA A C 1
ATOM 796 O O . ALA A 1 105 ? 5.930 9.576 -2.241 1.00 63.75 105 ALA A O 1
ATOM 797 N N . LEU A 1 106 ? 7.999 10.072 -2.966 1.00 65.44 106 LEU A N 1
ATOM 798 C CA . LEU A 1 106 ? 8.115 8.977 -3.939 1.00 65.44 106 LEU A CA 1
ATOM 799 C C . LEU A 1 106 ? 8.791 7.729 -3.352 1.00 65.44 106 LEU A C 1
ATOM 801 O O . LEU A 1 106 ? 8.725 6.648 -3.928 1.00 65.44 106 LEU A O 1
ATOM 805 N N . THR A 1 107 ? 9.442 7.845 -2.193 1.00 73.38 107 THR A N 1
ATOM 806 C CA . THR A 1 107 ? 10.126 6.713 -1.564 1.00 73.38 107 THR A CA 1
ATOM 807 C C . THR A 1 107 ? 9.114 5.774 -0.911 1.00 73.38 107 THR A C 1
ATOM 809 O O . THR A 1 107 ? 8.423 6.149 0.039 1.00 73.38 107 THR A O 1
ATOM 812 N N . VAL A 1 108 ? 9.039 4.528 -1.382 1.00 77.69 108 VAL A N 1
ATOM 813 C CA . VAL A 1 108 ? 8.296 3.441 -0.729 1.00 77.69 108 VAL A CA 1
ATOM 814 C C . VAL A 1 108 ? 9.239 2.618 0.135 1.00 77.69 108 VAL A C 1
ATOM 816 O O . VAL A 1 108 ? 10.358 2.340 -0.265 1.00 77.69 108 VAL A O 1
ATOM 819 N N . LYS A 1 109 ? 8.821 2.293 1.360 1.00 84.56 109 LYS A N 1
ATOM 820 C CA . LYS A 1 109 ? 9.537 1.347 2.215 1.00 84.56 109 LYS A CA 1
ATOM 821 C C . LYS A 1 109 ? 8.756 0.044 2.188 1.00 84.56 109 LYS A C 1
ATOM 823 O O . LYS A 1 109 ? 7.673 -0.018 2.761 1.00 84.56 109 LYS A O 1
ATOM 828 N N . ILE A 1 110 ? 9.299 -0.964 1.515 1.00 84.50 110 ILE A N 1
ATOM 829 C CA . ILE A 1 110 ? 8.657 -2.271 1.325 1.00 84.50 110 ILE A CA 1
ATOM 830 C C . ILE A 1 110 ? 9.446 -3.348 2.071 1.00 84.50 110 ILE A C 1
ATOM 832 O O . ILE A 1 110 ? 10.597 -3.539 1.717 1.00 84.50 110 ILE A O 1
ATOM 836 N N . PRO A 1 111 ? 8.899 -4.062 3.069 1.00 85.25 111 PRO A N 1
ATOM 837 C CA . PRO A 1 111 ? 9.605 -5.190 3.677 1.00 85.25 111 PRO A CA 1
ATOM 838 C C . PRO A 1 111 ? 10.095 -6.163 2.600 1.00 85.25 111 PRO A C 1
ATOM 840 O O . PRO A 1 111 ? 9.299 -6.584 1.769 1.00 85.25 111 PRO A O 1
ATOM 843 N N . GLY A 1 112 ? 11.367 -6.561 2.614 1.00 81.62 112 GLY A N 1
ATOM 844 C CA . GLY A 1 112 ? 11.897 -7.427 1.550 1.00 81.62 112 GLY A CA 1
ATOM 845 C C . GLY A 1 112 ? 11.243 -8.809 1.444 1.00 81.62 112 GLY A C 1
ATOM 846 O O . GLY A 1 112 ? 11.372 -9.449 0.414 1.00 81.62 112 GLY A O 1
ATOM 847 N N . ALA A 1 113 ? 10.485 -9.254 2.452 1.00 81.38 113 ALA A N 1
ATOM 848 C CA . ALA A 1 113 ? 9.652 -10.458 2.351 1.00 81.38 113 ALA A CA 1
ATOM 849 C C . ALA A 1 113 ? 8.477 -10.289 1.366 1.00 81.38 113 ALA A C 1
ATOM 851 O O . ALA A 1 113 ? 7.856 -11.267 0.966 1.00 81.38 113 ALA A O 1
ATOM 852 N N . LEU A 1 114 ? 8.167 -9.042 1.006 1.00 83.50 114 LEU A N 1
ATOM 853 C CA . LEU A 1 114 ? 7.130 -8.639 0.062 1.00 83.50 114 LEU A CA 1
ATOM 854 C C . LEU A 1 114 ? 7.720 -8.141 -1.263 1.00 83.50 114 LEU A C 1
ATOM 856 O O . LEU A 1 114 ? 6.988 -7.552 -2.057 1.00 83.50 114 LEU A O 1
ATOM 860 N N . LEU A 1 115 ? 9.026 -8.330 -1.473 1.00 85.81 115 LEU A N 1
ATOM 861 C CA . LEU A 1 115 ? 9.720 -8.018 -2.716 1.00 85.81 115 LEU A CA 1
ATOM 862 C C . LEU A 1 115 ? 10.039 -9.307 -3.464 1.00 85.81 115 LEU A C 1
ATOM 864 O O . LEU A 1 115 ? 10.524 -10.273 -2.874 1.00 85.81 115 LEU A O 1
ATOM 868 N N . HIS A 1 116 ? 9.811 -9.292 -4.770 1.00 87.50 116 HIS A N 1
ATOM 869 C CA . HIS A 1 116 ? 10.247 -10.341 -5.678 1.00 87.50 116 HIS A CA 1
ATOM 870 C C . HIS A 1 116 ? 11.124 -9.722 -6.771 1.00 87.50 116 HIS A C 1
ATOM 872 O O . HIS A 1 116 ? 10.661 -8.785 -7.422 1.00 87.50 116 HIS A O 1
ATOM 878 N N . PRO A 1 117 ? 12.377 -10.168 -6.958 1.00 87.88 117 PRO A N 1
ATOM 879 C CA . PRO A 1 117 ? 13.240 -9.608 -7.994 1.00 87.88 117 PRO A CA 1
ATOM 880 C C . PRO A 1 117 ? 12.666 -9.929 -9.375 1.00 87.88 117 PRO A C 1
ATOM 882 O O . PRO A 1 117 ? 12.098 -11.000 -9.571 1.00 87.88 117 PRO A O 1
ATOM 885 N N . LEU A 1 118 ? 12.798 -8.999 -10.316 1.00 87.00 118 LEU A N 1
ATOM 886 C CA . LEU A 1 118 ? 12.418 -9.223 -11.707 1.00 87.00 118 LEU A CA 1
ATOM 887 C C . LEU A 1 118 ? 13.668 -9.413 -12.550 1.00 87.00 118 LEU A C 1
ATOM 889 O O . LEU A 1 118 ? 14.588 -8.598 -12.477 1.00 87.00 118 LEU A O 1
ATOM 893 N N . ASP A 1 119 ? 13.656 -10.447 -13.384 1.00 86.69 119 ASP A N 1
ATOM 894 C CA . ASP A 1 119 ? 14.646 -10.609 -14.441 1.00 86.69 119 ASP A CA 1
ATOM 895 C C . ASP A 1 119 ? 14.236 -9.737 -15.634 1.00 86.69 119 ASP A C 1
ATOM 897 O O . ASP A 1 119 ? 13.484 -10.142 -16.518 1.00 86.69 119 ASP A O 1
ATOM 901 N N . ALA A 1 120 ? 14.602 -8.457 -15.567 1.00 87.69 120 ALA A N 1
ATOM 902 C CA . ALA A 1 120 ? 14.267 -7.489 -16.597 1.00 87.69 120 ALA A CA 1
ATOM 903 C C . ALA A 1 120 ? 15.372 -7.432 -17.653 1.00 87.69 120 ALA A C 1
ATOM 905 O O . ALA A 1 120 ? 16.535 -7.158 -17.352 1.00 87.69 120 ALA A O 1
ATOM 906 N N . GLU A 1 121 ? 14.988 -7.591 -18.911 1.00 89.00 121 GLU A N 1
ATOM 907 C CA . GLU A 1 121 ? 15.904 -7.482 -20.036 1.00 89.00 121 GLU A CA 1
ATOM 908 C C . GLU A 1 121 ? 16.100 -6.014 -20.427 1.00 89.00 121 GLU A C 1
ATOM 910 O O . GLU A 1 121 ? 15.176 -5.199 -20.357 1.00 89.00 121 GLU A O 1
ATOM 915 N N . VAL A 1 122 ? 17.309 -5.656 -20.859 1.00 88.56 122 VAL A N 1
ATOM 916 C CA . VAL A 1 122 ? 17.576 -4.325 -21.417 1.00 88.56 122 VAL A CA 1
ATOM 917 C C . VAL A 1 122 ? 17.196 -4.321 -22.892 1.00 88.56 122 VAL A C 1
ATOM 919 O O . VAL A 1 122 ? 17.764 -5.062 -23.688 1.00 88.56 122 VAL A O 1
ATOM 922 N N . GLU A 1 123 ? 16.275 -3.439 -23.253 1.00 88.19 123 GLU A N 1
ATO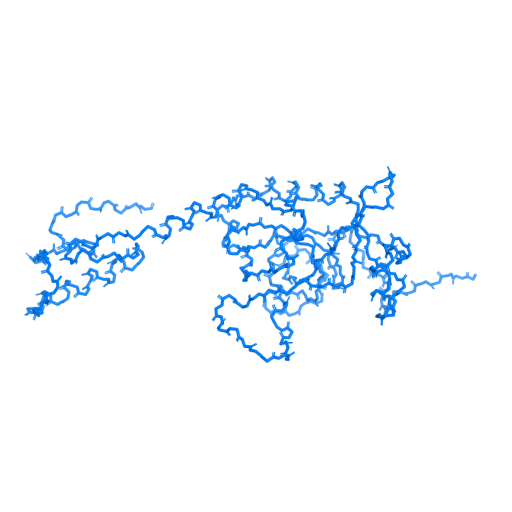M 923 C CA . GLU A 1 123 ? 15.710 -3.300 -24.591 1.00 88.19 123 GLU A CA 1
ATOM 924 C C . GLU A 1 123 ? 16.066 -1.956 -25.224 1.00 88.19 123 GLU A C 1
ATOM 926 O O . GLU A 1 123 ? 16.292 -0.962 -24.528 1.00 88.19 123 GLU A O 1
ATOM 931 N N . SER A 1 124 ? 16.089 -1.899 -26.559 1.00 91.38 124 SER A N 1
ATOM 932 C CA . SER A 1 124 ? 16.138 -0.610 -27.266 1.00 91.38 124 SER A CA 1
ATOM 933 C C . SER A 1 124 ? 14.830 0.147 -27.050 1.00 91.38 124 SER A C 1
ATOM 935 O O . SER A 1 124 ? 13.761 -0.453 -27.091 1.00 91.38 124 SER A O 1
ATOM 937 N N . ILE A 1 125 ? 14.879 1.475 -26.901 1.00 87.62 125 ILE A N 1
ATOM 938 C CA . ILE A 1 125 ? 13.643 2.279 -26.860 1.00 87.62 125 ILE A CA 1
ATOM 939 C C . ILE A 1 125 ? 12.866 2.244 -28.178 1.00 87.62 125 ILE A C 1
ATOM 941 O O . ILE A 1 125 ? 11.691 2.586 -28.181 1.00 87.62 125 ILE A O 1
ATOM 945 N N . ASP A 1 126 ? 13.479 1.808 -29.282 1.00 89.56 126 ASP A N 1
ATOM 946 C CA . ASP A 1 126 ? 12.815 1.715 -30.588 1.00 89.56 126 ASP A CA 1
ATOM 947 C C . ASP A 1 126 ? 11.688 0.662 -30.622 1.00 89.56 126 ASP A C 1
ATOM 949 O O . ASP A 1 126 ? 10.909 0.637 -31.571 1.00 89.56 126 ASP A O 1
ATOM 953 N N . VAL A 1 127 ? 11.568 -0.181 -29.586 1.00 83.38 127 VAL A N 1
ATOM 954 C CA . VAL A 1 127 ? 10.426 -1.098 -29.400 1.00 83.38 127 VAL A CA 1
ATOM 955 C C . VAL A 1 127 ? 9.160 -0.385 -28.899 1.00 83.38 127 VAL A C 1
ATOM 957 O O . VAL A 1 127 ? 8.086 -0.984 -28.865 1.00 83.38 127 VAL A O 1
ATOM 960 N N . LEU A 1 128 ? 9.280 0.875 -28.470 1.00 80.12 128 LEU A N 1
ATOM 961 C CA . LEU A 1 128 ? 8.177 1.685 -27.959 1.00 80.12 128 LEU A CA 1
ATOM 962 C C . LEU A 1 128 ? 7.345 2.295 -29.092 1.00 80.12 128 LEU A C 1
ATOM 964 O O . LEU A 1 128 ? 7.802 2.464 -30.223 1.00 80.12 128 LEU A O 1
ATOM 968 N N . CYS A 1 129 ? 6.118 2.702 -28.768 1.00 80.56 129 CYS A N 1
ATOM 969 C CA . CYS A 1 129 ? 5.310 3.498 -29.685 1.00 80.56 129 CYS A CA 1
ATOM 970 C C . CYS A 1 129 ? 5.896 4.891 -29.892 1.00 80.56 129 CYS A C 1
ATOM 972 O O . CYS A 1 129 ? 6.675 5.370 -29.073 1.00 80.56 129 CYS A O 1
ATOM 974 N N . LEU A 1 130 ? 5.475 5.576 -30.958 1.00 83.88 130 LEU A N 1
ATOM 975 C CA . LEU A 1 130 ? 6.019 6.889 -31.303 1.00 83.88 130 LEU A CA 1
ATOM 976 C C . LEU A 1 130 ? 5.904 7.903 -30.151 1.00 83.88 130 LEU A C 1
ATOM 978 O O . LEU A 1 130 ? 6.870 8.607 -29.875 1.00 83.88 130 LEU A O 1
ATOM 982 N N . ALA A 1 131 ? 4.768 7.935 -29.444 1.00 82.44 131 ALA A N 1
ATOM 983 C CA . ALA A 1 131 ? 4.551 8.867 -28.337 1.00 82.44 131 ALA A CA 1
ATOM 984 C C . ALA A 1 131 ? 5.524 8.623 -27.165 1.00 82.44 131 ALA A C 1
ATOM 986 O O . ALA A 1 131 ? 6.170 9.556 -26.682 1.00 82.44 131 ALA A O 1
ATOM 987 N N . ASP A 1 132 ? 5.684 7.367 -26.743 1.00 79.94 132 ASP A N 1
ATOM 988 C CA . ASP A 1 132 ? 6.595 6.997 -25.653 1.00 79.94 132 ASP A CA 1
ATOM 989 C C . ASP A 1 132 ? 8.065 7.120 -26.077 1.00 79.94 132 ASP A C 1
ATOM 991 O O . ASP A 1 132 ? 8.915 7.570 -25.305 1.00 79.94 132 ASP A O 1
ATOM 995 N N . LEU A 1 133 ? 8.370 6.772 -27.328 1.00 84.62 133 LEU A N 1
ATOM 996 C CA . LEU A 1 133 ? 9.688 6.912 -27.933 1.00 84.62 133 LEU A CA 1
ATOM 997 C C . LEU A 1 133 ? 10.143 8.376 -27.941 1.00 84.62 133 LEU A C 1
ATOM 999 O O . LEU A 1 133 ? 11.271 8.670 -27.546 1.00 84.62 133 LEU A O 1
ATOM 1003 N N . GLU A 1 134 ? 9.278 9.305 -28.354 1.00 89.06 134 GLU A N 1
ATOM 1004 C CA . GLU A 1 134 ? 9.556 10.746 -28.332 1.00 89.06 134 GLU A CA 1
ATOM 1005 C C . GLU A 1 134 ? 9.780 11.259 -26.904 1.00 89.06 134 GLU A C 1
ATOM 1007 O O . GLU A 1 134 ? 10.742 11.996 -26.649 1.00 89.06 134 GLU A O 1
ATOM 1012 N N . ALA A 1 135 ? 8.957 10.816 -25.949 1.00 84.00 135 ALA A N 1
ATOM 1013 C CA . ALA A 1 135 ? 9.124 11.153 -24.538 1.00 84.00 135 ALA A CA 1
ATOM 1014 C C . ALA A 1 135 ? 10.457 10.627 -23.967 1.00 84.00 135 ALA A C 1
ATOM 1016 O O . ALA A 1 135 ? 11.133 11.315 -23.196 1.00 84.00 135 ALA A O 1
ATOM 1017 N N . MET A 1 136 ? 10.875 9.418 -24.350 1.00 83.69 136 MET A N 1
ATOM 1018 C CA . MET A 1 136 ? 12.154 8.822 -23.945 1.00 83.69 136 MET A CA 1
ATOM 1019 C C . MET A 1 136 ? 13.355 9.519 -24.594 1.00 83.69 136 MET A C 1
ATOM 1021 O O . MET A 1 136 ? 14.323 9.842 -23.901 1.00 83.69 136 MET A O 1
ATOM 1025 N N . ARG A 1 137 ? 13.278 9.837 -25.893 1.00 91.38 137 ARG A N 1
ATOM 1026 C CA . ARG A 1 137 ? 14.327 10.571 -26.622 1.00 91.38 137 ARG A CA 1
ATOM 1027 C C . ARG A 1 137 ? 14.524 11.982 -26.080 1.00 91.38 137 ARG A C 1
ATOM 1029 O O . ARG A 1 137 ? 15.662 12.401 -25.904 1.00 91.38 137 ARG A O 1
ATOM 1036 N N . THR A 1 138 ? 13.444 12.678 -25.720 1.00 90.19 138 THR A N 1
ATOM 1037 C CA . THR A 1 138 ? 13.509 14.010 -25.082 1.00 90.19 138 THR A CA 1
ATOM 1038 C C . THR A 1 138 ? 14.288 13.980 -23.760 1.00 90.19 138 THR A C 1
ATOM 1040 O O . THR A 1 138 ? 14.890 14.973 -23.356 1.00 90.19 138 THR A O 1
ATOM 1043 N N . ARG A 1 139 ? 14.323 12.821 -23.093 1.00 84.06 139 ARG A N 1
ATOM 1044 C CA . ARG A 1 139 ? 15.078 12.576 -21.856 1.00 84.06 139 ARG A CA 1
ATOM 1045 C C . ARG A 1 139 ? 16.467 11.966 -22.089 1.00 84.06 139 ARG A C 1
ATOM 1047 O O . ARG A 1 139 ? 17.152 11.661 -21.118 1.00 84.06 139 ARG A O 1
ATOM 1054 N N . ASN A 1 140 ? 16.899 11.831 -23.345 1.00 91.69 140 ASN A N 1
ATOM 1055 C CA . ASN A 1 140 ? 18.165 11.219 -23.765 1.00 91.69 140 ASN A CA 1
ATOM 1056 C C . ASN A 1 140 ? 18.328 9.741 -23.368 1.00 91.69 140 ASN A C 1
ATOM 1058 O O . ASN A 1 140 ? 19.449 9.277 -23.156 1.00 91.69 140 ASN A O 1
ATOM 1062 N N . PHE A 1 141 ? 17.232 8.987 -23.270 1.00 86.62 141 PHE A N 1
ATOM 1063 C CA . PHE A 1 141 ? 17.325 7.534 -23.148 1.00 86.62 141 PHE A CA 1
ATOM 1064 C C . PHE A 1 141 ? 17.556 6.896 -24.520 1.00 86.62 141 PHE A C 1
ATOM 1066 O O . PHE A 1 141 ? 17.049 7.376 -25.530 1.00 86.62 141 PHE A O 1
ATOM 1073 N N . THR A 1 142 ? 18.319 5.805 -24.549 1.00 92.88 142 THR A N 1
ATOM 1074 C CA . THR A 1 142 ? 18.517 4.944 -25.732 1.00 92.88 142 THR A CA 1
ATOM 1075 C C . THR A 1 142 ? 18.096 3.501 -25.469 1.00 92.88 142 THR A C 1
ATOM 1077 O O . THR A 1 142 ? 17.871 2.735 -26.402 1.00 92.88 142 THR A O 1
ATOM 1080 N N . GLN A 1 143 ? 17.969 3.135 -24.196 1.00 91.56 143 GLN A N 1
ATOM 1081 C CA . GLN A 1 143 ? 17.583 1.810 -23.740 1.00 91.56 143 GLN A CA 1
ATOM 1082 C C . GLN A 1 143 ? 16.566 1.925 -22.609 1.00 91.56 143 GLN A C 1
ATOM 1084 O O . GLN A 1 143 ? 16.470 2.959 -21.941 1.00 91.56 143 GLN A O 1
ATOM 1089 N N . THR A 1 144 ? 15.819 0.853 -22.396 1.00 87.06 144 THR A N 1
ATOM 1090 C CA . THR A 1 144 ? 14.833 0.733 -21.327 1.00 87.06 144 THR A CA 1
ATOM 1091 C C . THR A 1 144 ? 14.758 -0.707 -20.819 1.00 87.06 144 THR A C 1
ATOM 1093 O O . THR A 1 144 ? 15.431 -1.586 -21.346 1.00 87.06 144 THR A O 1
ATOM 1096 N N . TRP A 1 145 ? 13.976 -0.953 -19.772 1.00 87.12 145 TRP A N 1
ATOM 1097 C CA . TRP A 1 145 ? 13.728 -2.296 -19.258 1.00 87.12 145 TRP A CA 1
ATOM 1098 C C . TRP A 1 145 ? 12.492 -2.903 -19.901 1.00 87.12 145 TRP A C 1
ATOM 1100 O O . TRP A 1 145 ? 11.466 -2.233 -20.034 1.00 87.12 145 TRP A O 1
ATOM 1110 N N . GLY A 1 146 ? 12.592 -4.180 -20.240 1.00 85.75 146 GLY A N 1
ATOM 1111 C CA . GLY A 1 146 ? 11.519 -4.996 -20.764 1.00 85.75 146 GLY A CA 1
ATOM 1112 C C . GLY A 1 146 ? 11.312 -6.251 -19.916 1.00 85.75 146 GLY A C 1
ATOM 1113 O O . GLY A 1 146 ? 12.273 -6.884 -19.500 1.00 85.75 146 GLY A O 1
ATOM 1114 N N . ILE A 1 147 ? 10.059 -6.616 -19.663 1.00 86.88 147 ILE A N 1
ATOM 1115 C CA . ILE A 1 147 ? 9.680 -7.745 -18.802 1.00 86.88 147 ILE A CA 1
ATOM 1116 C C . ILE A 1 147 ? 8.620 -8.561 -19.534 1.00 86.88 147 ILE A C 1
ATOM 1118 O O . ILE A 1 147 ? 7.610 -7.999 -19.966 1.00 86.88 147 ILE A O 1
ATOM 1122 N N . ALA A 1 148 ? 8.822 -9.867 -19.695 1.00 87.19 148 ALA A N 1
ATOM 1123 C CA . ALA A 1 148 ? 7.800 -10.709 -20.305 1.00 87.19 148 ALA A CA 1
ATOM 1124 C C . ALA A 1 148 ? 6.533 -10.722 -19.434 1.00 87.19 148 ALA A C 1
ATOM 1126 O O . ALA A 1 148 ? 6.597 -10.749 -18.204 1.00 87.19 148 ALA A O 1
ATOM 1127 N N . HIS A 1 149 ? 5.361 -10.672 -20.068 1.00 85.56 149 HIS A N 1
ATOM 1128 C CA . HIS A 1 149 ? 4.091 -10.709 -19.344 1.00 85.56 149 HIS A CA 1
ATOM 1129 C C . HIS A 1 149 ? 3.940 -11.999 -18.540 1.00 85.56 149 HIS A C 1
ATOM 1131 O O . HIS A 1 149 ? 3.514 -11.931 -17.393 1.00 85.56 149 HIS A O 1
ATOM 1137 N N . ASP A 1 150 ? 4.333 -13.139 -19.106 1.00 87.31 150 ASP A N 1
ATOM 1138 C CA . ASP A 1 150 ? 4.205 -14.437 -18.443 1.00 87.31 150 ASP A CA 1
ATOM 1139 C C . ASP A 1 150 ? 5.069 -14.517 -17.181 1.00 87.31 150 ASP A C 1
ATOM 1141 O O . ASP A 1 150 ? 4.577 -14.945 -16.139 1.00 87.31 150 ASP A O 1
ATOM 1145 N N . ASP A 1 151 ? 6.306 -14.011 -17.230 1.00 87.81 151 ASP A N 1
ATOM 1146 C CA . ASP A 1 151 ? 7.187 -13.937 -16.058 1.00 87.81 151 ASP A CA 1
ATOM 1147 C C . ASP A 1 151 ? 6.577 -13.055 -14.976 1.00 87.81 151 ASP A C 1
ATOM 1149 O O . ASP A 1 151 ? 6.514 -13.428 -13.804 1.00 87.81 151 ASP A O 1
ATOM 1153 N N . LEU A 1 152 ? 6.059 -11.894 -15.379 1.00 85.75 152 LEU A N 1
ATOM 1154 C CA . LEU A 1 152 ? 5.404 -10.981 -14.464 1.00 85.75 152 LEU A CA 1
ATOM 1155 C C . LEU A 1 152 ? 4.203 -11.675 -13.799 1.00 85.75 152 LEU A C 1
ATOM 1157 O O . LEU A 1 152 ? 4.134 -11.737 -12.571 1.00 85.75 152 LEU A O 1
ATOM 1161 N N . MET A 1 153 ? 3.306 -12.277 -14.581 1.00 87.06 153 MET A N 1
ATOM 1162 C CA . MET A 1 153 ? 2.131 -12.997 -14.077 1.00 87.06 153 MET A CA 1
ATOM 1163 C C . MET A 1 153 ? 2.490 -14.203 -13.199 1.00 87.06 153 MET A C 1
ATOM 1165 O O . MET A 1 153 ? 1.800 -14.462 -12.207 1.00 87.06 153 MET A O 1
ATOM 1169 N N . ALA A 1 154 ? 3.575 -14.915 -13.509 1.00 88.50 154 ALA A N 1
ATOM 1170 C CA . ALA A 1 154 ? 4.090 -16.002 -12.683 1.00 88.50 154 ALA A CA 1
ATOM 1171 C C . ALA A 1 154 ? 4.554 -15.483 -11.315 1.00 88.50 154 ALA A C 1
ATOM 1173 O O . ALA A 1 154 ? 4.177 -16.042 -10.282 1.00 88.50 154 ALA A O 1
ATOM 1174 N N . VAL A 1 155 ? 5.288 -14.366 -11.286 1.00 87.88 155 VAL A N 1
ATOM 1175 C CA . VAL A 1 155 ? 5.697 -13.694 -10.044 1.00 87.88 155 VAL A CA 1
ATOM 1176 C C . VAL A 1 155 ? 4.481 -13.251 -9.234 1.00 87.88 155 VAL A C 1
ATOM 1178 O O . VAL A 1 155 ? 4.408 -13.522 -8.034 1.00 87.88 155 VAL A O 1
ATOM 1181 N N . PHE A 1 156 ? 3.499 -12.619 -9.879 1.00 84.81 156 PHE A N 1
ATOM 1182 C CA . PHE A 1 156 ? 2.248 -12.208 -9.239 1.00 84.81 156 PHE A CA 1
ATOM 1183 C C . PHE A 1 156 ? 1.516 -13.393 -8.595 1.00 84.81 156 PHE A C 1
ATOM 1185 O O . PHE A 1 156 ? 1.117 -13.314 -7.430 1.00 84.81 156 PHE A O 1
ATOM 1192 N N . SER A 1 157 ? 1.394 -14.503 -9.322 1.00 86.06 157 SER A N 1
ATOM 1193 C CA . SER A 1 157 ? 0.748 -15.727 -8.838 1.00 86.06 157 SER A CA 1
ATOM 1194 C C . SER A 1 157 ? 1.511 -16.337 -7.657 1.00 86.06 157 SER A C 1
ATOM 1196 O O . SER A 1 157 ? 0.920 -16.647 -6.625 1.00 86.06 157 SER A O 1
ATOM 1198 N N . ALA A 1 158 ? 2.842 -16.407 -7.740 1.00 85.50 158 ALA A N 1
ATOM 1199 C CA . ALA A 1 158 ? 3.680 -16.926 -6.661 1.00 85.50 158 ALA A CA 1
ATOM 1200 C C . ALA A 1 158 ? 3.634 -16.048 -5.396 1.00 85.50 158 ALA A C 1
ATOM 1202 O O . ALA A 1 158 ? 3.660 -16.560 -4.275 1.00 85.50 158 ALA A O 1
ATOM 1203 N N . MET A 1 159 ? 3.560 -14.720 -5.545 1.00 81.62 159 MET A N 1
ATOM 1204 C CA . MET A 1 159 ? 3.357 -13.811 -4.411 1.00 81.62 159 MET A CA 1
ATOM 1205 C C . MET A 1 159 ? 1.983 -14.027 -3.771 1.00 81.62 159 MET A C 1
ATOM 1207 O O . MET A 1 159 ? 1.875 -13.988 -2.547 1.00 81.62 159 MET A O 1
ATOM 1211 N N . TYR A 1 160 ? 0.953 -14.285 -4.578 1.00 80.88 160 TYR A N 1
ATOM 1212 C CA . TYR A 1 160 ? -0.405 -14.531 -4.103 1.00 80.88 160 TYR A CA 1
ATOM 1213 C C . TYR A 1 160 ? -0.509 -15.806 -3.250 1.00 80.88 160 TYR A C 1
ATOM 1215 O O . TYR A 1 160 ? -1.052 -15.764 -2.147 1.00 80.88 160 TYR A O 1
ATOM 1223 N N . GLU A 1 161 ? 0.064 -16.918 -3.711 1.00 83.38 161 GLU A N 1
ATOM 1224 C CA . GLU A 1 161 ? -0.030 -18.219 -3.028 1.00 83.38 161 GLU A CA 1
ATOM 1225 C C . GLU A 1 161 ? 0.662 -18.255 -1.659 1.00 83.38 161 GLU A C 1
ATOM 1227 O O . GLU A 1 161 ? 0.316 -19.059 -0.794 1.00 83.38 161 GLU A O 1
ATOM 1232 N N . ARG A 1 162 ? 1.649 -17.384 -1.438 1.00 76.12 162 ARG A N 1
ATOM 1233 C CA . ARG A 1 162 ? 2.509 -17.422 -0.246 1.00 76.12 162 ARG A CA 1
ATOM 1234 C C . ARG A 1 162 ? 1.997 -16.591 0.926 1.00 76.12 162 ARG A C 1
ATOM 1236 O O . ARG A 1 162 ? 2.635 -16.603 1.980 1.00 76.12 162 ARG A O 1
ATOM 1243 N N . LEU A 1 163 ? 0.915 -15.831 0.759 1.00 77.19 163 LEU A N 1
ATOM 1244 C CA . LEU A 1 163 ? 0.554 -14.777 1.704 1.00 77.19 163 LEU A CA 1
ATOM 1245 C C . LEU A 1 163 ? -0.808 -15.006 2.359 1.00 77.19 163 LEU A C 1
ATOM 1247 O O . LEU A 1 163 ? -1.852 -14.997 1.714 1.00 77.19 163 LEU A O 1
ATOM 1251 N N . GLU A 1 164 ? -0.806 -15.083 3.691 1.00 86.94 164 GLU A N 1
ATOM 1252 C CA . GLU A 1 164 ? -2.026 -14.893 4.469 1.00 86.94 164 GLU A CA 1
ATOM 1253 C C . GLU A 1 164 ? -2.464 -13.426 4.394 1.00 86.94 164 GLU A C 1
ATOM 1255 O O . GLU A 1 164 ? -1.711 -12.505 4.727 1.00 86.94 164 GLU A O 1
ATOM 1260 N N . VAL A 1 165 ? -3.711 -13.199 3.980 1.00 83.12 165 VAL A N 1
ATOM 1261 C CA . VAL A 1 165 ? -4.212 -11.860 3.646 1.00 83.12 165 VAL A CA 1
ATOM 1262 C C . VAL A 1 165 ? -4.192 -10.910 4.853 1.00 83.12 165 VAL A C 1
ATOM 1264 O O . VAL A 1 165 ? -3.782 -9.756 4.734 1.00 83.12 165 VAL A O 1
ATOM 1267 N N . THR A 1 166 ? -4.585 -11.371 6.044 1.00 84.12 166 THR A N 1
ATOM 1268 C CA . THR A 1 166 ? -4.727 -10.488 7.215 1.00 84.12 166 THR A CA 1
ATOM 1269 C C . THR A 1 166 ? -3.389 -9.957 7.755 1.00 84.12 166 THR A C 1
ATOM 1271 O O . THR A 1 166 ? -3.285 -8.735 7.930 1.00 84.12 166 THR A O 1
ATOM 1274 N N . PRO A 1 167 ? -2.355 -10.792 8.006 1.00 86.38 167 PRO A N 1
ATOM 1275 C CA . PRO A 1 167 ? -1.026 -10.305 8.386 1.00 86.38 167 PRO A CA 1
ATOM 1276 C C . PRO A 1 167 ? -0.382 -9.451 7.291 1.00 86.38 167 PRO A C 1
ATOM 1278 O O . PRO A 1 167 ? 0.211 -8.411 7.587 1.00 86.38 167 PRO A O 1
ATOM 1281 N N . LEU A 1 168 ? -0.566 -9.833 6.021 1.00 85.19 168 LEU A N 1
ATOM 1282 C CA . LEU A 1 168 ? -0.050 -9.093 4.874 1.00 85.19 168 LEU A CA 1
ATOM 1283 C C . LEU A 1 168 ? -0.516 -7.634 4.888 1.00 85.19 168 LEU A C 1
ATOM 1285 O O . LEU A 1 168 ? 0.310 -6.725 4.817 1.00 85.19 168 LEU A O 1
ATOM 1289 N N . LEU A 1 169 ? -1.822 -7.392 5.050 1.00 87.56 169 LEU A N 1
ATOM 1290 C CA . LEU A 1 169 ? -2.412 -6.046 5.028 1.00 87.56 169 LEU A CA 1
ATOM 1291 C C . LEU A 1 169 ? -1.827 -5.082 6.077 1.00 87.56 169 LEU A C 1
ATOM 1293 O O . LEU A 1 169 ? -1.985 -3.864 5.939 1.00 87.56 169 LEU A O 1
ATOM 1297 N N . GLN A 1 170 ? -1.199 -5.602 7.137 1.00 87.75 170 GLN A N 1
ATOM 1298 C CA . GLN A 1 170 ? -0.519 -4.802 8.160 1.00 87.75 170 GLN A CA 1
ATOM 1299 C C . GLN A 1 170 ? 0.901 -4.396 7.745 1.00 87.75 170 GLN A C 1
ATOM 1301 O O . GLN A 1 170 ? 1.376 -3.343 8.166 1.00 87.75 170 GLN A O 1
ATOM 1306 N N . LEU A 1 171 ? 1.555 -5.214 6.919 1.00 87.12 171 LEU A N 1
ATOM 1307 C CA . LEU A 1 171 ? 2.922 -5.012 6.437 1.00 87.12 171 LEU A CA 1
ATOM 1308 C C . LEU A 1 171 ? 2.983 -4.186 5.147 1.00 87.12 171 LEU A C 1
ATOM 1310 O O . LEU A 1 171 ? 4.027 -3.603 4.847 1.00 87.12 171 LEU A O 1
ATOM 1314 N N . LEU A 1 172 ? 1.882 -4.127 4.390 1.00 90.31 172 LEU A N 1
ATOM 1315 C CA . LEU A 1 172 ? 1.838 -3.384 3.135 1.00 90.31 172 LEU A CA 1
ATOM 1316 C C . LEU A 1 172 ? 2.082 -1.882 3.359 1.00 90.31 172 LEU A C 1
ATOM 1318 O O . LEU A 1 172 ? 1.415 -1.260 4.200 1.00 90.31 172 LEU A O 1
ATOM 1322 N N . PRO A 1 173 ? 2.963 -1.251 2.563 1.00 88.62 173 PRO A N 1
ATOM 1323 C CA . PRO A 1 173 ? 3.091 0.195 2.566 1.00 88.62 173 PRO A CA 1
ATOM 1324 C C . PRO A 1 173 ? 1.766 0.818 2.129 1.00 88.62 173 PRO A C 1
ATOM 1326 O O . PRO A 1 173 ? 1.235 0.518 1.060 1.00 88.62 173 PRO A O 1
ATOM 1329 N N . LYS A 1 174 ? 1.238 1.711 2.965 1.00 89.31 174 LYS A N 1
ATOM 1330 C CA . LYS A 1 174 ? 0.035 2.482 2.647 1.00 89.31 174 LYS A CA 1
ATOM 1331 C C . LYS A 1 174 ? 0.416 3.673 1.776 1.00 89.31 174 LYS A C 1
ATOM 1333 O O . LYS A 1 174 ? 1.371 4.392 2.093 1.00 89.31 174 LYS A O 1
ATOM 1338 N N . ARG A 1 175 ? -0.337 3.911 0.709 1.00 86.25 175 ARG A N 1
ATOM 1339 C CA . ARG A 1 175 ? -0.178 5.072 -0.172 1.00 86.25 175 ARG A CA 1
ATOM 1340 C C . ARG A 1 175 ? -1.520 5.761 -0.399 1.00 86.25 175 ARG A C 1
ATOM 1342 O O . ARG A 1 175 ? -2.571 5.137 -0.252 1.00 86.25 175 ARG A O 1
ATOM 1349 N N . GLY A 1 176 ? -1.465 7.072 -0.644 1.00 84.75 176 GLY A N 1
ATOM 1350 C CA . GLY A 1 176 ? -2.650 7.845 -1.005 1.00 84.75 176 GLY A CA 1
ATOM 1351 C C . GLY A 1 176 ? -3.132 7.476 -2.402 1.00 84.75 176 GLY A C 1
ATOM 1352 O O . GLY A 1 176 ? -2.667 6.502 -2.994 1.00 84.75 176 GLY A O 1
ATOM 1353 N N . LYS A 1 177 ? -4.077 8.250 -2.929 1.00 84.06 177 LYS A N 1
ATOM 1354 C CA . LYS A 1 177 ? -4.591 8.028 -4.279 1.00 84.06 177 LYS A CA 1
ATOM 1355 C C . LYS A 1 177 ? -3.499 8.258 -5.323 1.00 84.06 177 LYS A C 1
ATOM 1357 O O . LYS A 1 177 ? -2.492 8.919 -5.066 1.00 84.06 177 LYS A O 1
ATOM 1362 N N . SER A 1 178 ? -3.690 7.652 -6.485 1.00 82.94 178 SER A N 1
ATOM 1363 C CA . SER A 1 178 ? -2.844 7.859 -7.649 1.00 82.94 178 SER A CA 1
ATOM 1364 C C . SER A 1 178 ? -3.723 7.853 -8.883 1.00 82.94 178 SER A C 1
ATOM 1366 O O . SER A 1 178 ? -4.530 6.944 -9.055 1.00 82.94 178 SER A O 1
ATOM 1368 N N . ASP A 1 179 ? -3.525 8.843 -9.745 1.00 79.25 179 ASP A N 1
ATOM 1369 C CA . ASP A 1 179 ? -4.206 8.909 -11.035 1.00 79.25 179 ASP A CA 1
ATOM 1370 C C . ASP A 1 179 ? -3.528 8.033 -12.089 1.00 79.25 179 ASP A C 1
ATOM 1372 O O . ASP A 1 179 ? -4.032 7.942 -13.196 1.00 79.25 179 ASP A O 1
ATOM 1376 N N . THR A 1 180 ? -2.372 7.422 -11.796 1.00 74.25 180 THR A N 1
ATOM 1377 C CA . THR A 1 180 ? -1.600 6.622 -12.765 1.00 74.25 180 THR A CA 1
ATOM 1378 C C . THR A 1 180 ? -1.370 5.173 -12.327 1.00 74.25 180 THR A C 1
ATOM 1380 O O . THR A 1 180 ? -0.963 4.348 -13.142 1.00 74.25 180 THR A O 1
ATOM 1383 N N . PHE A 1 181 ? -1.653 4.828 -11.067 1.00 76.75 181 PHE A N 1
ATOM 1384 C CA . PHE A 1 181 ? -1.521 3.478 -10.504 1.00 76.75 181 PHE A CA 1
ATOM 1385 C C . PHE A 1 181 ? -2.901 2.914 -10.102 1.00 76.75 181 PHE A C 1
ATOM 1387 O O . PHE A 1 181 ? -3.669 3.661 -9.496 1.00 76.75 181 PHE A O 1
ATOM 1394 N N . PRO A 1 182 ? -3.241 1.632 -10.367 1.00 66.38 182 PRO A N 1
ATOM 1395 C CA . PRO A 1 182 ? -2.402 0.520 -10.822 1.00 66.38 182 PRO A CA 1
ATOM 1396 C C . PRO A 1 182 ? -2.333 0.364 -12.341 1.00 66.38 182 PRO A C 1
ATOM 1398 O O . PRO A 1 182 ? -2.722 -0.671 -12.853 1.00 66.38 182 PRO A O 1
ATOM 1401 N N . TYR A 1 183 ? -1.789 1.358 -13.053 1.00 72.12 183 TYR A N 1
ATOM 1402 C CA . TYR A 1 183 ? -1.727 1.401 -14.512 1.00 72.12 183 TYR A CA 1
ATOM 1403 C C . TYR A 1 183 ? -3.147 1.525 -15.063 1.00 72.12 183 TYR A C 1
ATOM 1405 O O . TYR A 1 183 ? -3.810 0.543 -15.356 1.00 72.12 183 TYR A O 1
ATOM 1413 N N . THR A 1 184 ? -3.635 2.765 -15.118 1.00 55.75 184 THR A N 1
ATOM 1414 C CA . THR A 1 184 ? -5.038 3.203 -15.306 1.00 55.75 184 THR A CA 1
ATOM 1415 C C . THR A 1 184 ? -5.917 2.460 -16.309 1.00 55.75 184 THR A C 1
ATOM 1417 O O . THR A 1 184 ? -7.138 2.564 -16.216 1.00 55.75 184 THR A O 1
ATOM 1420 N N . SER A 1 185 ? -5.345 1.735 -17.262 1.00 58.53 185 SER A N 1
ATOM 1421 C CA . SER A 1 185 ? -6.072 0.948 -18.255 1.00 58.53 185 SER A CA 1
ATOM 1422 C C . SER A 1 185 ? -6.292 -0.520 -17.871 1.00 58.53 185 SER A C 1
ATOM 1424 O O . SER A 1 185 ? -7.155 -1.159 -18.466 1.00 58.53 185 SER A O 1
ATOM 1426 N N . SER A 1 186 ? -5.565 -1.066 -16.891 1.00 62.34 186 SER A N 1
ATOM 1427 C CA . SER A 1 186 ? -5.579 -2.494 -16.574 1.00 62.34 186 SER A CA 1
ATOM 1428 C C . SER A 1 186 ? -5.730 -2.763 -15.077 1.00 62.34 186 SER A C 1
ATOM 1430 O O . SER A 1 186 ? -4.978 -2.263 -14.248 1.00 62.34 186 SER A O 1
ATOM 1432 N N . ARG A 1 187 ? -6.701 -3.610 -14.717 1.00 67.81 187 ARG A N 1
ATOM 1433 C CA . ARG A 1 187 ? -6.832 -4.158 -13.356 1.00 67.81 187 ARG A CA 1
ATOM 1434 C C . ARG A 1 187 ? -6.016 -5.438 -13.151 1.00 67.81 187 ARG A C 1
ATOM 1436 O O . ARG A 1 187 ? -6.113 -6.031 -12.084 1.00 67.81 187 ARG A O 1
ATOM 1443 N N . GLU A 1 188 ? -5.207 -5.855 -14.130 1.00 70.12 188 GLU A N 1
ATOM 1444 C CA . GLU A 1 188 ? -4.470 -7.135 -14.124 1.00 70.12 188 GLU A CA 1
ATOM 1445 C C . GLU A 1 188 ? -3.527 -7.289 -12.914 1.00 70.12 188 GLU A C 1
ATOM 1447 O O . GLU A 1 188 ? -3.199 -8.406 -12.531 1.00 70.12 188 GLU A O 1
ATOM 1452 N N . PHE A 1 189 ? -3.144 -6.187 -12.263 1.00 82.19 189 PHE A N 1
ATOM 1453 C CA . PHE A 1 189 ? -2.250 -6.198 -11.101 1.00 82.19 189 PHE A CA 1
ATOM 1454 C C . PHE A 1 189 ? -2.937 -5.910 -9.766 1.00 82.19 189 PHE A C 1
ATOM 1456 O O . PHE A 1 189 ? -2.256 -5.759 -8.748 1.00 82.19 189 PHE A O 1
ATOM 1463 N N . VAL A 1 190 ? -4.270 -5.831 -9.752 1.00 87.56 190 VAL A N 1
ATOM 1464 C CA . VAL A 1 190 ? -5.066 -5.724 -8.526 1.00 87.56 190 VAL A CA 1
ATOM 1465 C C . VAL A 1 190 ? -5.287 -7.118 -7.949 1.00 87.56 190 VAL A C 1
ATOM 1467 O O . VAL A 1 190 ? -5.799 -8.016 -8.610 1.00 87.56 190 VAL A O 1
ATOM 1470 N N . LEU A 1 191 ? -4.938 -7.299 -6.678 1.00 87.19 191 LEU A N 1
ATOM 1471 C CA . LEU A 1 191 ? -5.176 -8.541 -5.954 1.00 87.19 191 LEU A CA 1
ATOM 1472 C C . LEU A 1 191 ? -6.588 -8.511 -5.369 1.00 87.19 191 LEU A C 1
ATOM 1474 O O . LEU A 1 191 ? -6.784 -8.059 -4.241 1.00 87.19 191 LEU A O 1
ATOM 1478 N N . GLU A 1 192 ? -7.569 -9.007 -6.123 1.00 88.06 192 GLU A N 1
ATOM 1479 C CA . GLU A 1 192 ? -8.996 -8.930 -5.764 1.00 88.06 192 GLU A CA 1
ATOM 1480 C C . GLU A 1 192 ? -9.305 -9.502 -4.374 1.00 88.06 192 GLU A C 1
ATOM 1482 O O . GLU A 1 192 ? -9.979 -8.858 -3.578 1.00 88.06 192 GLU A O 1
ATOM 1487 N N . ASN A 1 193 ? -8.733 -10.652 -4.008 1.00 85.00 193 ASN A N 1
ATOM 1488 C CA . ASN A 1 193 ? -8.983 -11.259 -2.694 1.00 85.00 193 ASN A CA 1
ATOM 1489 C C . ASN A 1 193 ? -8.408 -10.419 -1.537 1.00 85.00 193 ASN A C 1
ATOM 1491 O O . ASN A 1 193 ? -9.033 -10.284 -0.484 1.00 85.00 193 ASN A O 1
ATOM 1495 N N . ALA A 1 194 ? -7.236 -9.804 -1.734 1.00 86.69 194 ALA A N 1
ATOM 1496 C CA . ALA A 1 194 ? -6.642 -8.911 -0.740 1.00 86.69 194 ALA A CA 1
ATOM 1497 C C . ALA A 1 194 ? -7.393 -7.573 -0.658 1.00 86.69 194 ALA A C 1
ATOM 1499 O O . ALA A 1 194 ? -7.595 -7.047 0.436 1.00 86.69 194 ALA A O 1
ATOM 1500 N N . THR A 1 195 ? -7.852 -7.060 -1.800 1.00 88.56 195 THR A N 1
ATOM 1501 C CA . THR A 1 195 ? -8.731 -5.891 -1.917 1.00 88.56 195 THR A CA 1
ATOM 1502 C C . THR A 1 195 ? -10.066 -6.131 -1.212 1.00 88.56 195 THR A C 1
ATOM 1504 O O . THR A 1 195 ? -10.468 -5.329 -0.376 1.00 88.56 195 THR A O 1
ATOM 1507 N N . GLN A 1 196 ? -10.712 -7.275 -1.433 1.00 88.31 196 GLN A N 1
ATOM 1508 C CA . GLN A 1 196 ? -11.966 -7.634 -0.775 1.00 88.31 196 GLN A CA 1
ATOM 1509 C C . GLN A 1 196 ? -11.800 -7.734 0.745 1.00 88.31 196 GLN A C 1
ATOM 1511 O O . GLN A 1 196 ? -12.590 -7.151 1.489 1.00 88.31 196 GLN A O 1
ATOM 1516 N N . ALA A 1 197 ? -10.758 -8.422 1.221 1.00 87.19 197 ALA A N 1
ATOM 1517 C CA . ALA A 1 197 ? -10.456 -8.495 2.649 1.00 87.19 197 ALA A CA 1
ATOM 1518 C C . ALA A 1 197 ? -10.162 -7.109 3.242 1.00 87.19 197 ALA A C 1
ATOM 1520 O O . ALA A 1 197 ? -10.518 -6.820 4.387 1.00 87.19 197 ALA A O 1
ATOM 1521 N N . LEU A 1 198 ? -9.541 -6.223 2.458 1.00 87.25 198 LEU A N 1
ATOM 1522 C CA . LEU A 1 198 ? -9.311 -4.844 2.851 1.00 87.25 198 LEU A CA 1
ATOM 1523 C C . LEU A 1 198 ? -10.614 -4.063 3.005 1.00 87.25 198 LEU A C 1
ATOM 1525 O O . LEU A 1 198 ? -10.780 -3.373 4.012 1.00 87.25 198 LEU A O 1
ATOM 1529 N N . SER A 1 199 ? -11.528 -4.192 2.045 1.00 86.38 199 SER A N 1
ATOM 1530 C CA . SER A 1 199 ? -12.845 -3.559 2.092 1.00 86.38 199 SER A CA 1
ATOM 1531 C C . SER A 1 199 ? -13.680 -4.086 3.259 1.00 86.38 199 SER A C 1
ATOM 1533 O O . SER A 1 199 ? -14.286 -3.293 3.974 1.00 86.38 199 SER A O 1
ATOM 1535 N N . GLN A 1 200 ? -13.665 -5.400 3.508 1.00 84.56 200 GLN A N 1
ATOM 1536 C CA . GLN A 1 200 ? -14.333 -6.012 4.663 1.00 84.56 200 GLN A CA 1
ATOM 1537 C C . GLN A 1 200 ? -13.780 -5.456 5.976 1.00 84.56 200 GLN A C 1
ATOM 1539 O O . GLN A 1 200 ? -14.538 -4.977 6.815 1.00 84.56 200 GLN A O 1
ATOM 1544 N N . LYS A 1 201 ? -12.452 -5.405 6.115 1.00 82.81 201 LYS A N 1
ATOM 1545 C CA . LYS A 1 201 ? -11.806 -4.830 7.298 1.00 82.81 201 LYS A CA 1
ATOM 1546 C C . LYS A 1 201 ? -12.136 -3.349 7.486 1.00 82.81 201 LYS A C 1
ATOM 1548 O O . LYS A 1 201 ? -12.346 -2.906 8.607 1.00 82.81 201 LYS A O 1
ATOM 1553 N N . GLN A 1 202 ? -12.173 -2.568 6.407 1.00 81.00 202 GLN A N 1
ATOM 1554 C CA . GLN A 1 202 ? -12.570 -1.160 6.477 1.00 81.00 202 GLN A CA 1
ATOM 1555 C C . GLN A 1 202 ? -14.029 -1.000 6.883 1.00 81.00 202 GLN A C 1
ATOM 1557 O O . GLN A 1 202 ? -14.346 -0.078 7.631 1.00 81.00 202 GLN A O 1
ATOM 1562 N N . HIS A 1 203 ? -14.902 -1.890 6.417 1.00 77.00 203 HIS A N 1
ATOM 1563 C CA . HIS A 1 203 ? -16.292 -1.909 6.832 1.00 77.00 203 HIS A CA 1
ATOM 1564 C C . HIS A 1 203 ? -16.403 -2.195 8.336 1.00 77.00 203 HIS A C 1
ATOM 1566 O O . HIS A 1 203 ? -17.067 -1.432 9.036 1.00 77.00 203 HIS A O 1
ATOM 1572 N N . ASP A 1 204 ? -15.669 -3.186 8.847 1.00 74.44 204 ASP A N 1
ATOM 1573 C CA . ASP A 1 204 ? -15.618 -3.515 10.277 1.00 74.44 204 ASP A CA 1
ATOM 1574 C C . ASP A 1 204 ? -15.052 -2.359 11.123 1.00 74.44 204 ASP A C 1
ATOM 1576 O O . ASP A 1 204 ? -15.660 -1.971 12.120 1.00 74.44 204 ASP A O 1
ATOM 1580 N N . ASP A 1 205 ? -13.957 -1.726 10.686 1.00 69.31 205 ASP A N 1
ATOM 1581 C CA . ASP A 1 205 ? -13.371 -0.549 11.353 1.00 69.31 205 ASP A CA 1
ATOM 1582 C C . ASP A 1 205 ? -14.310 0.679 11.300 1.00 69.31 205 ASP A C 1
ATOM 1584 O O . ASP A 1 205 ? -14.224 1.589 12.133 1.00 69.31 205 ASP A O 1
ATOM 1588 N N . SER A 1 206 ? -15.210 0.733 10.312 1.00 67.81 206 SER A N 1
ATOM 1589 C CA . SER A 1 206 ? -16.178 1.821 10.133 1.00 67.81 206 SER A CA 1
ATOM 1590 C C . SER A 1 206 ? -17.501 1.603 10.866 1.00 67.81 206 SER A C 1
ATOM 1592 O O . SER A 1 206 ? -18.276 2.560 10.989 1.00 67.81 206 SER A O 1
ATOM 1594 N N . GLN A 1 207 ? -17.767 0.391 11.373 1.00 80.38 207 GLN A N 1
ATOM 1595 C CA . GLN A 1 207 ? -18.971 0.112 12.148 1.00 80.38 207 GLN A CA 1
ATOM 1596 C C . GLN A 1 207 ? -18.904 0.848 13.481 1.00 80.38 207 GLN A C 1
ATOM 1598 O O . GLN A 1 207 ? -18.381 0.373 14.489 1.00 80.38 207 GLN A O 1
ATOM 1603 N N . LYS A 1 208 ? -19.466 2.055 13.484 1.00 87.62 208 LYS A N 1
ATOM 1604 C CA . LYS A 1 208 ? -19.689 2.799 14.712 1.00 87.62 208 LYS A CA 1
ATOM 1605 C C . LYS A 1 208 ? -20.727 2.054 15.540 1.00 87.62 208 LYS A C 1
ATOM 1607 O O . LYS A 1 208 ? -21.828 1.783 15.067 1.00 87.62 208 LYS A O 1
ATOM 1612 N N . ILE A 1 209 ? -20.392 1.774 16.789 1.00 90.31 209 ILE A N 1
ATOM 1613 C CA . ILE A 1 209 ? -21.332 1.245 17.769 1.00 90.31 209 ILE A CA 1
ATOM 1614 C C . ILE A 1 209 ? -22.023 2.412 18.473 1.00 90.31 209 ILE A C 1
ATOM 1616 O O . ILE A 1 209 ? -21.429 3.469 18.676 1.00 90.31 209 ILE A O 1
ATOM 1620 N N . ALA A 1 210 ? -23.290 2.253 18.840 1.00 94.06 210 ALA A 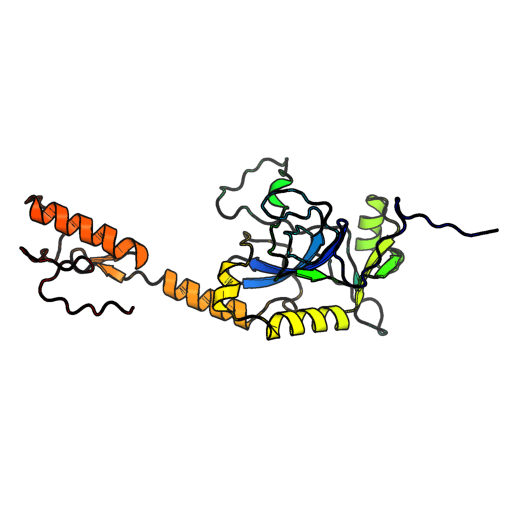N 1
ATOM 1621 C CA . ALA A 1 210 ? -23.984 3.264 19.628 1.00 94.06 210 ALA A CA 1
ATOM 1622 C C . ALA A 1 210 ? -23.606 3.125 21.110 1.00 94.06 210 ALA A C 1
ATOM 1624 O O . ALA A 1 210 ? -23.730 2.048 21.695 1.00 94.06 210 ALA A O 1
ATOM 1625 N N . CYS A 1 211 ? -23.169 4.220 21.736 1.00 96.75 211 CYS A N 1
ATOM 1626 C CA . CYS A 1 211 ? -22.991 4.281 23.184 1.00 96.75 211 CYS A CA 1
ATOM 1627 C C . CYS A 1 211 ? -24.335 4.064 23.888 1.00 96.75 211 CYS A C 1
ATOM 1629 O O . CYS A 1 211 ? -25.283 4.792 23.612 1.00 96.75 211 CYS A O 1
ATOM 1631 N N . PHE A 1 212 ? -24.423 3.137 24.842 1.00 96.06 212 PHE A N 1
ATOM 1632 C CA . PHE A 1 212 ? -25.671 2.903 25.580 1.00 96.06 212 PHE A CA 1
ATOM 1633 C C . PHE A 1 212 ? -26.113 4.137 26.386 1.00 96.06 212 PHE A C 1
ATOM 1635 O O . PHE A 1 212 ? -27.293 4.448 26.446 1.00 96.06 212 PHE A O 1
ATOM 1642 N N . GLN A 1 213 ? -25.163 4.879 26.965 1.00 97.69 213 GLN A N 1
ATOM 1643 C CA . GLN A 1 213 ? -25.446 6.038 27.817 1.00 97.69 213 GLN A CA 1
ATOM 1644 C C . GLN A 1 213 ? -26.003 7.244 27.064 1.00 97.69 213 GLN A C 1
ATOM 1646 O O . GLN A 1 213 ? -26.856 7.948 27.591 1.00 97.69 213 GLN A O 1
ATOM 1651 N N . CYS A 1 214 ? -25.483 7.545 25.875 1.00 97.44 214 CYS A N 1
ATOM 1652 C CA . CYS A 1 214 ? -25.763 8.811 25.186 1.00 97.44 214 CYS A CA 1
ATOM 1653 C C . CYS A 1 214 ? -26.133 8.648 23.705 1.00 97.44 214 CYS A C 1
ATOM 1655 O O . CYS A 1 214 ? -26.290 9.644 23.003 1.00 97.44 214 CYS A O 1
ATOM 1657 N N . HIS A 1 215 ? -26.214 7.406 23.217 1.00 95.69 215 HIS A N 1
ATOM 1658 C CA . HIS A 1 215 ? -26.513 7.018 21.830 1.00 95.69 215 HIS A CA 1
ATOM 1659 C C . HIS A 1 215 ? -25.584 7.613 20.763 1.00 95.69 215 HIS A C 1
ATOM 1661 O O . HIS A 1 215 ? -25.856 7.515 19.567 1.00 95.69 215 HIS A O 1
ATOM 1667 N N . SER A 1 216 ? -24.452 8.193 21.164 1.00 95.81 216 SER A N 1
ATOM 1668 C CA . SER A 1 216 ? -23.452 8.670 20.213 1.00 95.81 216 SER A CA 1
ATOM 1669 C C . SER A 1 216 ? -22.842 7.486 19.463 1.00 95.81 216 SER A C 1
ATOM 1671 O O . SER A 1 216 ? -22.472 6.484 20.075 1.00 95.81 216 SER A O 1
ATOM 1673 N N . LEU A 1 217 ? -22.734 7.612 18.140 1.00 93.75 217 LEU A N 1
ATOM 1674 C CA . LEU A 1 217 ? -22.058 6.641 17.283 1.00 93.75 217 LEU A CA 1
ATOM 1675 C C . LEU A 1 217 ? -20.543 6.793 17.450 1.00 93.75 217 LEU A C 1
ATOM 1677 O O . LEU A 1 217 ? -19.961 7.782 17.000 1.00 93.75 217 LEU A O 1
ATOM 1681 N N . ILE A 1 218 ? -19.922 5.812 18.094 1.00 93.88 218 ILE A N 1
ATOM 1682 C CA . ILE A 1 218 ? -18.505 5.794 18.462 1.00 93.88 218 ILE A CA 1
ATOM 1683 C C . ILE A 1 218 ? -17.798 4.629 17.784 1.00 93.88 218 ILE A C 1
ATOM 1685 O O . ILE A 1 218 ? -18.406 3.591 17.531 1.00 93.88 218 ILE A O 1
ATOM 1689 N N . LYS A 1 219 ? -16.509 4.777 17.485 1.00 89.81 219 LYS A N 1
ATOM 1690 C CA . LYS A 1 219 ? -15.736 3.648 16.967 1.00 89.81 219 LYS A CA 1
ATOM 1691 C C . LYS A 1 219 ? -15.508 2.600 18.070 1.00 89.81 219 LYS A C 1
ATOM 1693 O O . LYS A 1 219 ? -15.421 2.974 19.246 1.00 89.81 219 LYS A O 1
ATOM 1698 N N . PRO A 1 220 ? -15.400 1.302 17.733 1.00 89.19 220 PRO A N 1
ATOM 1699 C CA . PRO A 1 220 ? -15.186 0.251 18.727 1.00 89.19 220 PRO A CA 1
ATOM 1700 C C . PRO A 1 220 ? -13.925 0.449 19.586 1.00 89.19 220 PRO A C 1
ATOM 1702 O O . PRO A 1 220 ? -13.962 0.183 20.788 1.00 89.19 220 PRO A O 1
ATOM 1705 N N . ASP A 1 221 ? -12.838 0.967 19.010 1.00 88.50 221 ASP A N 1
ATOM 1706 C CA . ASP A 1 221 ? -11.568 1.265 19.693 1.00 88.50 221 ASP A CA 1
ATOM 1707 C C . ASP A 1 221 ? -11.663 2.471 20.649 1.00 88.50 221 ASP A C 1
ATOM 1709 O O . ASP A 1 221 ? -11.043 2.482 21.714 1.00 88.50 221 ASP A O 1
ATOM 1713 N N . GLU A 1 222 ? -12.503 3.454 20.327 1.00 92.62 222 GLU A N 1
ATOM 1714 C CA . GLU A 1 222 ? -12.778 4.630 21.164 1.00 92.62 222 GLU A CA 1
ATOM 1715 C C . GLU A 1 222 ? -13.822 4.358 22.268 1.00 92.62 222 GLU A C 1
ATOM 1717 O O . GLU A 1 222 ? -13.978 5.158 23.198 1.00 92.62 222 GLU A O 1
ATOM 1722 N N . SER A 1 223 ? -14.525 3.220 22.203 1.00 92.94 223 SER A N 1
ATOM 1723 C CA . SER A 1 223 ? -15.668 2.902 23.071 1.00 92.94 223 SER A CA 1
ATOM 1724 C C . SER A 1 223 ? -15.360 2.969 24.563 1.00 92.94 223 SER A C 1
ATOM 1726 O O . SER A 1 223 ? -16.071 3.629 25.324 1.00 92.94 223 SER A O 1
ATOM 1728 N N . ARG A 1 224 ? -14.255 2.349 24.982 1.00 94.88 224 ARG A N 1
ATOM 1729 C CA . ARG A 1 224 ? -13.821 2.316 26.381 1.00 94.88 224 ARG A CA 1
ATOM 1730 C C . ARG A 1 224 ? -13.489 3.711 26.905 1.00 94.88 224 ARG A C 1
ATOM 1732 O O . ARG A 1 224 ? -13.830 4.036 28.039 1.00 94.88 224 ARG A O 1
ATOM 1739 N N . ALA A 1 225 ? -12.834 4.538 26.090 1.00 97.00 225 ALA A N 1
ATOM 1740 C CA . ALA A 1 225 ? -12.497 5.908 26.463 1.00 97.00 225 ALA A CA 1
ATOM 1741 C C . ALA A 1 225 ? -13.764 6.768 26.588 1.00 97.00 225 ALA A C 1
ATOM 1743 O O . ALA A 1 225 ? -13.927 7.487 27.573 1.00 97.00 225 ALA A O 1
ATOM 1744 N N . HIS A 1 226 ? -14.683 6.645 25.629 1.00 97.38 226 HIS A N 1
ATOM 1745 C CA . HIS A 1 226 ? -15.954 7.360 25.621 1.00 97.38 226 HIS A CA 1
ATOM 1746 C C . HIS A 1 226 ? -16.837 6.993 26.827 1.00 97.38 226 HIS A C 1
ATOM 1748 O O . HIS A 1 226 ? -17.251 7.870 27.583 1.00 97.38 226 HIS A O 1
ATOM 1754 N N . VAL A 1 227 ? -17.072 5.699 27.068 1.00 97.31 227 VAL A N 1
ATOM 1755 C CA . VAL A 1 227 ? -17.876 5.227 28.210 1.00 97.31 227 VAL A CA 1
ATOM 1756 C C . VAL A 1 227 ? -17.184 5.526 29.542 1.00 97.31 227 VAL A C 1
ATOM 1758 O O . VAL A 1 227 ? -17.842 5.909 30.510 1.00 97.31 227 VAL A O 1
ATOM 1761 N N . GLY A 1 228 ? -15.852 5.447 29.589 1.00 97.50 228 GLY A N 1
ATOM 1762 C CA . GLY A 1 228 ? -15.064 5.840 30.756 1.00 97.50 228 GLY A CA 1
ATOM 1763 C C . GLY A 1 228 ? -15.297 7.293 31.184 1.00 97.50 228 GLY A C 1
ATOM 1764 O O . GLY A 1 228 ? -15.363 7.567 32.382 1.00 97.50 228 GLY A O 1
ATOM 1765 N N . GLN A 1 229 ? -15.497 8.221 30.239 1.00 98.12 229 GLN A N 1
ATOM 1766 C CA . GLN A 1 229 ? -15.832 9.612 30.569 1.00 98.12 229 GLN A CA 1
ATOM 1767 C C . GLN A 1 229 ? -17.179 9.724 31.291 1.00 98.12 229 GLN A C 1
ATOM 1769 O O . GLN A 1 229 ? -17.268 10.448 32.285 1.00 98.12 229 GLN A O 1
ATOM 1774 N N . HIS A 1 230 ? -18.194 8.979 30.841 1.00 98.25 230 HIS A N 1
ATOM 1775 C CA . HIS A 1 230 ? -19.496 8.939 31.510 1.00 98.25 230 HIS A CA 1
ATOM 1776 C C . HIS A 1 230 ? -19.384 8.376 32.928 1.00 98.25 230 HIS A C 1
ATOM 1778 O O . HIS A 1 230 ? -19.916 8.954 33.876 1.00 98.25 230 HIS A O 1
ATOM 1784 N N . ILE A 1 231 ? -18.632 7.283 33.097 1.00 98.25 231 ILE A N 1
ATOM 1785 C CA . ILE A 1 231 ? -18.411 6.658 34.408 1.00 98.25 231 ILE A CA 1
ATOM 1786 C C . ILE A 1 231 ? -17.752 7.638 35.379 1.00 98.25 231 ILE A C 1
ATOM 1788 O O . ILE A 1 231 ? -18.259 7.854 36.479 1.00 98.25 231 ILE A O 1
ATOM 1792 N N . LEU A 1 232 ? -16.656 8.277 34.965 1.00 98.25 232 LEU A N 1
ATOM 1793 C CA . LEU A 1 232 ? -15.928 9.215 35.817 1.00 98.25 232 LEU A CA 1
ATOM 1794 C C . LEU A 1 232 ? -16.787 10.418 36.219 1.00 98.25 232 LEU A C 1
ATOM 1796 O O . LEU A 1 232 ? -16.738 10.848 37.371 1.00 98.25 232 LEU A O 1
ATOM 1800 N N . ARG A 1 233 ? -17.599 10.950 35.300 1.00 98.38 233 ARG A N 1
ATOM 1801 C CA . ARG A 1 233 ? -18.527 12.050 35.597 1.00 98.38 233 ARG A CA 1
ATOM 1802 C C . ARG A 1 233 ? -19.620 11.618 36.568 1.00 98.38 233 ARG A C 1
ATOM 1804 O O . ARG A 1 233 ? -19.853 12.324 37.549 1.00 98.38 233 ARG A O 1
ATOM 1811 N N . ALA A 1 234 ? -20.213 10.444 36.361 1.00 97.88 234 ALA A N 1
ATOM 1812 C CA . ALA A 1 234 ? -21.221 9.888 37.258 1.00 97.88 234 ALA A CA 1
ATOM 1813 C C . ALA A 1 234 ? -20.676 9.675 38.681 1.00 97.88 234 ALA A C 1
ATOM 1815 O O . ALA A 1 234 ? -21.310 10.102 39.644 1.00 97.88 234 ALA A O 1
ATOM 1816 N N . MET A 1 235 ? -19.469 9.114 38.826 1.00 97.25 235 MET A N 1
ATOM 1817 C CA . MET A 1 235 ? -18.803 8.930 40.128 1.00 97.25 235 MET A CA 1
ATOM 1818 C C . MET A 1 235 ? -18.507 10.250 40.854 1.00 97.25 235 MET A C 1
ATOM 1820 O O . MET A 1 235 ? -18.376 10.276 42.075 1.00 97.25 235 MET A O 1
ATOM 1824 N N . ARG A 1 236 ? -18.379 11.353 40.110 1.00 98.00 236 ARG A N 1
ATOM 1825 C CA . ARG A 1 236 ? -18.163 12.704 40.646 1.00 98.00 236 ARG A CA 1
ATOM 1826 C C . ARG A 1 236 ? -19.457 13.506 40.787 1.00 98.00 236 ARG A C 1
ATOM 1828 O O . ARG A 1 236 ? -19.386 14.704 41.047 1.00 98.00 236 ARG A O 1
ATOM 1835 N N . CYS A 1 237 ? -20.617 12.874 40.600 1.00 96.94 237 CYS A N 1
ATOM 1836 C CA . CYS A 1 237 ? -21.926 13.529 40.604 1.00 96.94 237 CYS A CA 1
ATOM 1837 C C . CYS A 1 237 ? -22.025 14.699 39.603 1.00 96.94 237 CYS A C 1
ATOM 1839 O O . CYS A 1 237 ? -22.784 15.645 39.812 1.00 96.94 237 CYS A O 1
ATOM 1841 N N . VAL A 1 238 ? -21.265 14.647 38.502 1.00 98.19 238 VAL A N 1
ATOM 1842 C CA . VAL A 1 238 ? -21.311 15.651 37.434 1.00 98.19 238 VAL A CA 1
ATOM 1843 C C . VAL A 1 238 ? -22.470 15.320 36.504 1.00 98.19 238 VAL A C 1
ATOM 1845 O O . VAL A 1 238 ? -22.509 14.254 35.891 1.00 98.19 238 VAL A O 1
ATOM 1848 N N . ARG A 1 239 ? -23.421 16.249 36.377 1.00 96.38 239 ARG A N 1
ATOM 1849 C CA . ARG A 1 239 ? -24.568 16.095 35.478 1.00 96.38 239 ARG A CA 1
ATOM 1850 C C . ARG A 1 239 ? -24.131 16.222 34.019 1.00 96.38 239 ARG A C 1
ATOM 1852 O O . ARG A 1 239 ? -23.507 17.206 33.633 1.00 96.38 239 ARG A O 1
ATOM 1859 N N . GLU A 1 240 ? -24.544 15.265 33.198 1.00 97.44 240 GLU A N 1
ATOM 1860 C CA . GLU A 1 240 ? -24.295 15.253 31.758 1.00 97.44 240 GLU A CA 1
ATOM 1861 C C . GLU A 1 240 ? -25.593 15.530 30.987 1.00 97.44 240 GLU A C 1
ATOM 1863 O O . GLU A 1 240 ? -26.492 14.693 30.993 1.00 97.44 240 GLU A O 1
ATOM 1868 N N . PRO A 1 241 ? -25.725 16.683 30.303 1.00 94.69 241 PRO A N 1
ATOM 1869 C CA . PRO A 1 241 ? -26.978 17.054 29.638 1.00 94.69 241 PRO A CA 1
ATOM 1870 C C . PRO A 1 241 ? -27.417 16.104 28.517 1.00 94.69 241 PRO A C 1
ATOM 1872 O O . PRO A 1 241 ? -28.597 16.053 28.195 1.00 94.69 241 PRO A O 1
ATOM 1875 N N . ARG A 1 242 ? -26.471 15.381 27.905 1.00 93.75 242 ARG A N 1
ATOM 1876 C CA . ARG A 1 242 ? -26.711 14.468 26.771 1.00 93.75 242 ARG A CA 1
ATOM 1877 C C . ARG A 1 242 ? -26.792 12.996 27.188 1.00 93.75 242 ARG A C 1
ATOM 1879 O O . ARG A 1 242 ? -26.766 12.121 26.329 1.00 93.75 242 ARG A O 1
ATOM 1886 N N . LEU A 1 243 ? -26.816 12.724 28.490 1.00 97.12 243 LEU A N 1
ATOM 1887 C CA . LEU A 1 243 ? -26.923 11.371 29.016 1.00 97.12 243 LEU A CA 1
ATOM 1888 C C . LEU A 1 243 ? -28.393 10.945 28.991 1.00 97.12 243 LEU A C 1
ATOM 1890 O O . LEU A 1 243 ? -29.233 11.579 29.626 1.00 97.12 243 LEU A O 1
ATOM 1894 N N . ILE A 1 244 ? -28.683 9.894 28.235 1.00 97.38 244 ILE A N 1
ATOM 1895 C CA . ILE A 1 244 ? -30.006 9.285 28.096 1.00 97.38 244 ILE A CA 1
ATOM 1896 C C . ILE A 1 244 ? -30.163 8.216 29.180 1.00 97.38 244 ILE A C 1
ATOM 1898 O O . ILE A 1 244 ? -31.083 8.285 29.990 1.00 97.38 244 ILE A O 1
ATOM 1902 N N . GLU A 1 245 ? -29.204 7.291 29.252 1.00 97.19 245 GLU A N 1
ATOM 1903 C CA . GLU A 1 245 ? -29.177 6.205 30.230 1.00 97.19 245 GLU A CA 1
ATOM 1904 C C . GLU A 1 245 ? -28.145 6.476 31.323 1.00 97.19 245 GLU A C 1
ATOM 1906 O O . GLU A 1 245 ? -26.996 6.844 31.060 1.00 97.19 245 GLU A O 1
ATOM 1911 N N . LYS A 1 246 ? -28.537 6.268 32.582 1.00 97.25 246 LYS A N 1
ATOM 1912 C CA . LYS A 1 246 ? -27.638 6.479 33.722 1.00 97.25 246 LYS A CA 1
ATOM 1913 C C . LYS A 1 246 ? -26.538 5.420 33.750 1.00 97.25 246 LYS A C 1
ATOM 1915 O O . LYS A 1 246 ? -26.767 4.244 33.473 1.00 97.25 246 LYS A O 1
ATOM 1920 N N . VAL A 1 247 ? -25.344 5.832 34.168 1.00 97.75 247 VAL A N 1
ATOM 1921 C CA . VAL A 1 247 ? -24.279 4.892 34.530 1.00 97.75 247 VAL A CA 1
ATOM 1922 C C . VAL A 1 247 ? -24.693 4.142 35.795 1.00 97.75 247 VAL A C 1
ATOM 1924 O O . VAL A 1 247 ? -25.128 4.758 36.770 1.00 97.75 247 VAL A O 1
ATOM 1927 N N . ALA A 1 248 ? -24.547 2.821 35.786 1.00 96.88 248 ALA A N 1
ATOM 1928 C CA . ALA A 1 248 ? -24.804 2.007 36.960 1.00 96.88 248 ALA A CA 1
ATOM 1929 C C . ALA A 1 248 ? -23.674 2.173 37.984 1.00 96.88 248 ALA A C 1
ATOM 1931 O O . ALA A 1 248 ? -22.503 2.002 37.665 1.00 96.88 248 ALA A O 1
ATOM 1932 N N . LEU A 1 249 ? -24.026 2.495 39.223 1.00 95.62 249 LEU A N 1
ATOM 1933 C CA . LEU A 1 249 ? -23.097 2.587 40.346 1.00 95.62 249 LEU A CA 1
ATOM 1934 C C . LEU A 1 249 ? -23.513 1.569 41.418 1.00 95.62 249 LEU A C 1
ATOM 1936 O O . LEU A 1 249 ? -24.703 1.261 41.513 1.00 95.62 249 LEU A O 1
ATOM 1940 N N . PRO A 1 250 ? -22.573 1.048 42.228 1.00 95.56 250 PRO A N 1
ATOM 1941 C CA . PRO A 1 250 ? -21.155 1.424 42.316 1.00 95.56 250 PRO A CA 1
ATOM 1942 C C . PRO A 1 250 ? -20.221 0.713 41.321 1.00 95.56 250 PRO A C 1
ATOM 1944 O O . PRO A 1 250 ? -19.067 1.115 41.214 1.00 95.56 250 PRO A O 1
ATOM 1947 N N . ASP A 1 251 ? -20.700 -0.304 40.600 1.00 95.12 251 ASP A N 1
ATOM 1948 C CA . ASP A 1 251 ? -19.865 -1.198 39.781 1.00 95.12 251 ASP A CA 1
ATOM 1949 C C . ASP A 1 251 ? -20.266 -1.184 38.285 1.00 95.12 251 ASP A C 1
ATOM 1951 O O . ASP A 1 251 ? -20.960 -2.088 37.800 1.00 95.12 251 ASP A O 1
ATOM 1955 N N . PRO A 1 252 ? -19.913 -0.118 37.537 1.00 96.62 252 PRO A N 1
ATOM 1956 C CA . PRO A 1 252 ? -20.199 -0.028 36.111 1.00 96.62 252 PRO A CA 1
ATOM 1957 C C . PRO A 1 252 ? -19.242 -0.878 35.276 1.00 96.62 252 PRO A C 1
ATOM 1959 O O . PRO A 1 252 ? -18.023 -0.841 35.435 1.00 96.62 252 PRO A O 1
ATOM 1962 N N . CYS A 1 253 ? -19.773 -1.527 34.242 1.00 95.50 253 CYS A N 1
ATOM 1963 C CA . CYS A 1 253 ? -18.955 -2.123 33.194 1.00 95.50 253 CYS A CA 1
ATOM 1964 C C . CYS A 1 253 ? -18.155 -1.050 32.432 1.00 95.50 253 CYS A C 1
ATOM 1966 O O . CYS A 1 253 ? -18.739 -0.147 31.835 1.00 95.50 253 CYS A O 1
ATOM 1968 N N . GLY A 1 254 ? -16.833 -1.203 32.331 1.00 91.56 254 GLY A N 1
ATOM 1969 C CA . GLY A 1 254 ? -15.966 -0.259 31.609 1.00 91.56 254 GLY A CA 1
ATOM 1970 C C . GLY A 1 254 ? -16.216 -0.130 30.095 1.00 91.56 254 GLY A C 1
ATOM 1971 O O . GLY A 1 254 ? -15.687 0.792 29.482 1.00 91.56 254 GLY A O 1
ATOM 1972 N N . PHE A 1 255 ? -17.009 -1.024 29.491 1.00 91.00 255 PHE A N 1
ATOM 1973 C CA . PHE A 1 255 ? -17.348 -0.991 28.059 1.00 91.00 255 PHE A CA 1
ATOM 1974 C C . PHE A 1 255 ? -18.735 -0.432 27.754 1.00 91.00 255 PHE A C 1
ATOM 1976 O O . PHE A 1 255 ? -18.953 0.079 26.664 1.00 91.00 255 PHE A O 1
ATOM 1983 N N . CYS A 1 256 ? -19.691 -0.559 28.675 1.00 94.00 256 CYS A N 1
ATOM 1984 C CA . CYS A 1 256 ? -21.075 -0.153 28.413 1.00 94.00 256 CYS A CA 1
ATOM 1985 C C . CYS A 1 256 ? -21.752 0.562 29.581 1.00 94.00 256 CYS A C 1
ATOM 1987 O O . CYS A 1 256 ? -22.949 0.793 29.506 1.00 94.00 256 CYS A O 1
ATOM 1989 N N . GLY A 1 257 ? -21.046 0.833 30.683 1.00 95.62 257 GLY A N 1
ATOM 1990 C CA . GLY A 1 257 ? -21.523 1.562 31.864 1.00 95.62 257 GLY A CA 1
ATOM 1991 C C . GLY A 1 257 ? -22.685 0.926 32.640 1.00 95.62 257 GLY A C 1
ATOM 1992 O O . GLY A 1 257 ? -23.179 1.540 33.582 1.00 95.62 257 GLY A O 1
ATOM 1993 N N . ARG A 1 258 ? -23.138 -0.280 32.268 1.00 96.19 258 ARG A N 1
ATOM 1994 C CA . ARG A 1 258 ? -24.216 -1.028 32.945 1.00 96.19 258 ARG A CA 1
ATOM 1995 C C . ARG A 1 258 ? -23.674 -1.912 34.067 1.00 96.19 258 ARG A C 1
ATOM 1997 O O . ARG A 1 258 ? -22.533 -2.368 33.990 1.00 96.19 258 ARG A O 1
ATOM 2004 N N . ALA A 1 259 ? -24.516 -2.212 35.052 1.00 95.12 259 ALA A N 1
ATOM 2005 C CA . ALA A 1 259 ? -24.242 -3.240 36.053 1.00 95.12 259 ALA A CA 1
ATOM 2006 C C . ALA A 1 259 ? -24.439 -4.640 35.455 1.00 95.12 259 ALA A C 1
ATOM 2008 O O . ALA A 1 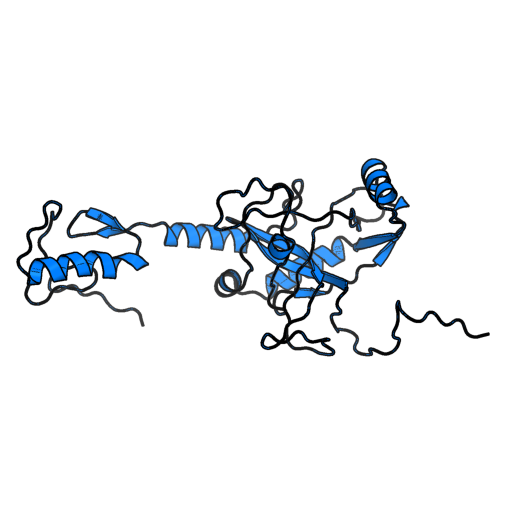259 ? -25.228 -4.817 34.524 1.00 95.12 259 ALA A O 1
ATOM 2009 N N . GLY A 1 260 ? -23.727 -5.634 35.993 1.00 90.56 260 GLY A N 1
ATOM 2010 C CA . GLY A 1 260 ? -23.940 -7.047 35.656 1.00 90.56 260 GLY A CA 1
ATOM 2011 C C . GLY A 1 260 ? -23.655 -7.411 34.195 1.00 90.56 260 GLY A C 1
ATOM 2012 O O . GLY A 1 260 ? -24.200 -8.387 33.685 1.00 90.56 260 GLY A O 1
ATOM 2013 N N . CYS A 1 261 ? -22.834 -6.629 33.488 1.00 86.19 261 CYS A N 1
ATOM 2014 C CA . CYS A 1 261 ? -22.550 -6.909 32.087 1.00 86.19 261 CYS A CA 1
ATOM 2015 C C . CYS A 1 261 ? -21.613 -8.120 31.959 1.00 86.19 261 CYS A C 1
ATOM 2017 O O . CYS A 1 261 ? -20.429 -8.034 32.281 1.00 86.19 261 CYS A O 1
ATOM 2019 N N . GLY A 1 262 ? -22.136 -9.236 31.450 1.00 78.19 262 GLY A N 1
ATOM 2020 C CA . GLY A 1 262 ? -21.385 -10.465 31.180 1.00 78.19 262 GLY A CA 1
ATOM 2021 C C . GLY A 1 262 ? -20.522 -10.387 29.920 1.00 78.19 262 GLY A C 1
ATOM 2022 O O . GLY A 1 262 ? -20.596 -11.278 29.075 1.00 78.19 262 GLY A O 1
ATOM 2023 N N . VAL A 1 263 ? -19.734 -9.320 29.750 1.00 73.50 263 VAL A N 1
ATOM 2024 C CA . VAL A 1 263 ? -18.797 -9.229 28.622 1.00 73.50 263 VAL A CA 1
ATOM 2025 C C . VAL A 1 263 ? -17.724 -10.294 28.824 1.00 73.50 263 VAL A C 1
ATOM 2027 O O . VAL A 1 263 ? -16.844 -10.155 29.672 1.00 73.50 263 VAL A O 1
ATOM 2030 N N . LYS A 1 264 ? -17.799 -11.382 28.056 1.00 69.12 264 LYS A N 1
ATOM 2031 C CA . LYS A 1 264 ? -16.706 -12.350 27.984 1.00 69.12 264 LYS A CA 1
ATOM 2032 C C . LYS A 1 264 ? -15.553 -11.682 27.245 1.00 69.12 264 LYS A C 1
ATOM 2034 O O . LYS A 1 264 ? -15.676 -11.386 26.060 1.00 69.12 264 LYS A O 1
ATOM 2039 N N . MET A 1 265 ? -14.443 -11.439 27.939 1.00 56.53 265 MET A N 1
ATOM 2040 C CA . MET A 1 265 ? -13.196 -11.098 27.262 1.00 56.53 265 MET A CA 1
ATOM 2041 C C . MET A 1 265 ? -12.783 -12.312 26.433 1.00 56.53 265 MET A C 1
ATOM 2043 O O . MET A 1 265 ? -12.487 -13.370 26.991 1.00 56.53 265 MET A O 1
ATOM 2047 N N . ILE A 1 266 ? -12.826 -12.176 25.111 1.00 56.94 266 ILE A N 1
ATOM 2048 C CA . ILE A 1 266 ? -12.214 -13.148 24.210 1.00 56.94 266 ILE A CA 1
ATOM 2049 C C . ILE A 1 266 ? -10.706 -12.967 24.403 1.00 56.94 266 ILE A C 1
ATOM 2051 O O . ILE A 1 266 ? -10.195 -11.863 24.205 1.00 56.94 266 ILE A O 1
ATOM 2055 N N . LYS A 1 267 ? -10.053 -14.002 24.936 1.00 40.75 267 LYS A N 1
ATOM 2056 C CA . LYS A 1 267 ? -8.596 -14.046 25.094 1.00 40.75 267 LYS A CA 1
ATOM 2057 C C . LYS A 1 267 ? -7.922 -14.247 23.749 1.00 40.75 267 LYS A C 1
ATOM 2059 O O . LYS A 1 267 ? -8.496 -15.004 22.937 1.00 40.75 267 LYS A O 1
#

Secondary structure (DSSP, 8-state):
-------SS------TT---TT-EEEEEEEETTEEEEEEEE----EETTEE----SSS-------PPPB----TT--EEE--S-------TT------SS--GGGT-----GGGEEE--PEEEEGGGS-HHHHHHHHHTT--EEEEEEHHHHHHHHHHHHHT--HHHHHHHSPB----SSTTTTT--TTB-HHHHHHHHHHHHHHH-PEEPTTT--EE-TTTHHHHHHHHHHHHHTT---TT-SSPPPSSS--TTT--TT-------

Organism: Mycena rosella (NCBI:txid1033263)